Protein AF-A0A2A5C1S9-F1 (afdb_monomer_lite)

Foldseek 3Di:
DDPWDFDWDFDFPPPVPPPPPPPVPQQFDWFWDKFKKFKQDPPLGTFIKIKIKIWGHGQEDEPPDWADKIKIKIKIWGDPSRLVVCVVVQFFKKWWKKKWWKWKAAAPGDIDIDIWMWTFDIDTRDPDDDPTDITITMTIDHTDDDDALRRAFKMWIFIDQKMKIWMATDHDPVVPDRDDPPVPDPPPDDDDGRIDMMMIGTDDPGRTRHMHGYFFDKDKTWMWTWIAPDPVRFTKIKTWMKMWGFGPPQQKIKIWTDIDWIWTWDDDPPPDIDIDIDDDDTPDIDIDGDDPPD

Radius of gyration: 31.62 Å; chains: 1; bounding box: 71×36×105 Å

Structure (mmCIF, N/CA/C/O backbone):
data_AF-A0A2A5C1S9-F1
#
_entry.id   AF-A0A2A5C1S9-F1
#
loop_
_atom_site.group_PDB
_atom_site.id
_atom_site.type_symbol
_atom_site.label_atom_id
_atom_site.label_alt_id
_atom_site.label_comp_id
_atom_site.label_asym_id
_atom_site.label_entity_id
_atom_site.label_seq_id
_atom_site.pdbx_PDB_ins_code
_atom_site.Cartn_x
_atom_site.Cartn_y
_atom_site.Cartn_z
_atom_site.occupancy
_atom_site.B_iso_or_equiv
_atom_site.auth_seq_id
_atom_site.auth_comp_id
_atom_site.auth_asym_id
_atom_site.auth_atom_id
_atom_site.pdbx_PDB_model_num
ATOM 1 N N . MET A 1 1 ? -41.289 -6.704 45.472 1.00 28.94 1 MET A N 1
ATOM 2 C CA . MET A 1 1 ? -40.316 -5.911 44.693 1.00 28.94 1 MET A CA 1
ATOM 3 C C . MET A 1 1 ? -39.928 -4.698 45.519 1.00 28.94 1 MET A C 1
ATOM 5 O O . MET A 1 1 ? -40.758 -3.822 45.716 1.00 28.94 1 MET A O 1
ATOM 9 N N . ILE A 1 2 ? -38.732 -4.702 46.107 1.00 28.31 2 ILE A N 1
ATOM 10 C CA . ILE A 1 2 ? -38.212 -3.555 46.862 1.00 28.31 2 ILE A CA 1
ATOM 11 C C . ILE A 1 2 ? -37.518 -2.655 45.842 1.00 28.31 2 ILE A C 1
ATOM 13 O O . ILE A 1 2 ? -36.571 -3.085 45.191 1.00 28.31 2 ILE A O 1
ATOM 17 N N . ALA A 1 3 ? -38.022 -1.435 45.669 1.00 27.95 3 ALA A N 1
ATOM 18 C CA . ALA A 1 3 ? -37.377 -0.426 44.842 1.00 27.95 3 ALA A CA 1
ATOM 19 C C . ALA A 1 3 ? -36.099 0.051 45.552 1.00 27.95 3 ALA A C 1
ATOM 21 O O . ALA A 1 3 ? -36.160 0.871 46.470 1.00 27.95 3 ALA A O 1
ATOM 22 N N . ASN A 1 4 ? -34.945 -0.491 45.160 1.00 40.38 4 ASN A N 1
ATOM 23 C CA . ASN A 1 4 ? -33.655 0.042 45.584 1.00 40.38 4 ASN A CA 1
ATOM 24 C C . ASN A 1 4 ? -33.422 1.377 44.869 1.00 40.38 4 ASN A C 1
ATOM 26 O O . ASN A 1 4 ? -33.428 1.454 43.643 1.00 40.38 4 ASN A O 1
ATOM 30 N N . LYS A 1 5 ? -33.239 2.445 45.649 1.00 38.16 5 LYS A N 1
ATOM 31 C CA . LYS A 1 5 ? -32.891 3.771 45.133 1.00 38.16 5 LYS A CA 1
ATOM 32 C C . LYS A 1 5 ? -31.380 3.816 44.900 1.00 38.16 5 LYS A C 1
ATOM 34 O O . LYS A 1 5 ? -30.620 3.892 45.864 1.00 38.16 5 LYS A O 1
ATOM 39 N N . PHE A 1 6 ? -30.963 3.765 43.640 1.00 45.34 6 PHE A N 1
ATOM 40 C CA . PHE A 1 6 ? -29.581 4.009 43.238 1.00 45.34 6 PHE A CA 1
ATOM 41 C C . PHE A 1 6 ? -29.329 5.519 43.179 1.00 45.34 6 PHE A C 1
ATOM 43 O O . PHE A 1 6 ? -30.073 6.244 42.523 1.00 45.34 6 PHE A O 1
ATOM 50 N N . ASN A 1 7 ? -28.293 5.998 43.869 1.00 45.19 7 ASN A N 1
ATOM 51 C CA . ASN A 1 7 ? -27.775 7.356 43.701 1.00 45.19 7 ASN A CA 1
ATOM 52 C C . ASN A 1 7 ? -26.419 7.242 42.999 1.00 45.19 7 ASN A C 1
ATOM 54 O O . ASN A 1 7 ? -25.373 7.209 43.647 1.00 45.19 7 ASN A O 1
ATOM 58 N N . ILE A 1 8 ? -26.458 7.131 41.673 1.00 46.44 8 ILE A N 1
ATOM 59 C CA . ILE A 1 8 ? -25.264 7.121 40.826 1.00 46.44 8 ILE A CA 1
ATOM 60 C C . ILE A 1 8 ? -24.930 8.574 40.499 1.00 46.44 8 ILE A C 1
ATOM 62 O O . ILE A 1 8 ? -25.802 9.332 40.070 1.00 46.44 8 ILE A O 1
ATOM 66 N N . LYS A 1 9 ? -23.682 8.984 40.734 1.00 47.59 9 LYS A N 1
ATOM 67 C CA . LYS A 1 9 ? -23.186 10.286 40.294 1.00 47.59 9 LYS A CA 1
ATOM 68 C C . LYS A 1 9 ? -22.152 10.042 39.209 1.00 47.59 9 LYS A C 1
ATOM 70 O O . LYS A 1 9 ? -21.051 9.599 39.500 1.00 47.59 9 LYS A O 1
ATOM 75 N N . PHE A 1 10 ? -22.492 10.391 37.975 1.00 38.75 10 PHE A N 1
ATOM 76 C CA . PHE A 1 10 ? -21.483 10.545 36.937 1.00 38.75 10 PHE A CA 1
ATOM 77 C C . PHE A 1 10 ? -20.634 11.754 37.308 1.00 38.75 10 PHE A C 1
ATOM 79 O O . PHE A 1 10 ? -21.096 12.896 37.283 1.00 38.75 10 PHE A O 1
ATOM 86 N N . ARG A 1 11 ? -19.411 11.497 37.754 1.00 39.66 11 ARG A N 1
ATOM 87 C CA . ARG A 1 11 ? -18.390 12.529 37.833 1.00 39.66 11 ARG A CA 1
ATOM 88 C C . ARG A 1 11 ? -17.597 12.404 36.549 1.00 39.66 11 ARG A C 1
ATOM 90 O O . ARG A 1 11 ? -17.142 11.315 36.225 1.00 39.66 11 ARG A O 1
ATOM 97 N N . SER A 1 12 ? -17.429 13.511 35.829 1.00 35.28 12 SER A N 1
ATOM 98 C CA . SER A 1 12 ? -16.335 13.577 34.868 1.00 35.28 12 SER A CA 1
ATOM 99 C C . SER A 1 12 ? -15.069 13.336 35.678 1.00 35.28 12 SER A C 1
ATOM 101 O O . SER A 1 12 ? -14.681 14.173 36.500 1.00 35.28 12 SER A O 1
ATOM 103 N N . ILE A 1 13 ? -14.496 12.143 35.547 1.00 38.72 13 ILE A N 1
ATOM 104 C CA . ILE A 1 13 ? -13.178 11.876 36.089 1.00 38.72 13 ILE A CA 1
ATOM 105 C C . ILE A 1 13 ? -12.227 12.495 35.083 1.00 38.72 13 ILE A C 1
ATOM 107 O O . ILE A 1 13 ? -11.593 11.823 34.281 1.00 38.72 13 ILE A O 1
ATOM 111 N N . ILE A 1 14 ? -12.101 13.817 35.188 1.00 37.81 14 ILE A N 1
ATOM 112 C CA . ILE A 1 14 ? -10.807 14.440 34.991 1.00 37.81 14 ILE A CA 1
ATOM 113 C C . ILE A 1 14 ? -9.970 13.934 36.174 1.00 37.81 14 ILE A C 1
ATOM 115 O O . ILE A 1 14 ? -9.713 14.635 37.151 1.00 37.81 14 ILE A O 1
ATOM 119 N N . ALA A 1 15 ? -9.531 12.672 36.095 1.00 32.25 15 ALA A N 1
ATOM 120 C CA . ALA A 1 15 ? -8.165 12.402 36.485 1.00 32.25 15 ALA A CA 1
ATOM 121 C C . ALA A 1 15 ? -7.356 13.473 35.759 1.00 32.25 15 ALA A C 1
ATOM 123 O O . ALA A 1 15 ? -7.720 13.858 34.649 1.00 32.25 15 ALA A O 1
ATOM 124 N N . ALA A 1 16 ? -6.275 13.970 36.331 1.00 30.16 16 ALA A N 1
ATOM 125 C CA . ALA A 1 16 ? -5.329 14.756 35.555 1.00 30.16 16 ALA A CA 1
ATOM 126 C C . ALA A 1 16 ? -4.667 13.899 34.441 1.00 30.16 16 ALA A C 1
ATOM 128 O O . ALA A 1 16 ? -3.460 13.928 34.276 1.00 30.16 16 ALA A O 1
ATOM 129 N N . ALA A 1 17 ? -5.422 13.111 33.673 1.00 34.00 17 ALA A N 1
ATOM 130 C CA . ALA A 1 17 ? -5.342 13.198 32.239 1.00 34.00 17 ALA A CA 1
ATOM 131 C C . ALA A 1 17 ? -5.551 14.678 31.912 1.00 34.00 17 ALA A C 1
ATOM 133 O O . ALA A 1 17 ? -6.628 15.249 32.088 1.00 34.00 17 ALA A O 1
ATOM 134 N N . SER A 1 18 ? -4.453 15.331 31.553 1.00 29.30 18 SER A N 1
ATOM 135 C CA . SER A 1 18 ? -4.451 16.421 30.591 1.00 29.30 18 SER A CA 1
ATOM 136 C C . SER A 1 18 ? -5.745 16.440 29.770 1.00 29.30 18 SER A C 1
ATOM 138 O O . SER A 1 18 ? -6.215 15.390 29.331 1.00 29.30 18 SER A O 1
ATOM 140 N N . LEU A 1 19 ? -6.274 17.632 29.480 1.00 34.41 19 LEU A N 1
ATOM 141 C CA . LEU A 1 19 ? -6.930 17.839 28.192 1.00 34.41 19 LEU A CA 1
ATOM 142 C C . LEU A 1 19 ? -5.899 17.463 27.117 1.00 34.41 19 LEU A C 1
ATOM 144 O O . LEU A 1 19 ? -5.240 18.318 26.538 1.00 34.41 19 LEU A O 1
ATOM 148 N N . MET A 1 20 ? -5.680 16.169 26.911 1.00 41.44 20 MET A N 1
ATOM 149 C CA . MET A 1 20 ? -5.305 15.672 25.624 1.00 41.44 20 MET A CA 1
ATOM 150 C C . MET A 1 20 ? -6.573 15.971 24.852 1.00 41.44 20 MET A C 1
ATOM 152 O O . MET A 1 20 ? -7.612 15.348 25.066 1.00 41.44 20 MET A O 1
ATOM 156 N N . ALA A 1 21 ? -6.514 17.010 24.022 1.00 37.56 21 ALA A N 1
ATOM 157 C CA . ALA A 1 21 ? -7.171 16.883 22.744 1.00 37.56 21 ALA A CA 1
ATOM 158 C C . ALA A 1 21 ? -6.861 15.452 22.304 1.00 37.56 21 ALA A C 1
ATOM 160 O O . ALA A 1 21 ? -5.697 15.106 22.105 1.00 37.56 21 ALA A O 1
ATOM 161 N N . MET A 1 22 ? -7.868 14.586 22.329 1.00 41.00 22 MET A N 1
ATOM 162 C CA . MET A 1 22 ? -7.762 13.247 21.786 1.00 41.00 22 MET A CA 1
ATOM 163 C C . MET A 1 22 ? -7.785 13.426 20.264 1.00 41.00 22 MET A C 1
ATOM 165 O O . MET A 1 22 ? -8.656 12.920 19.584 1.00 41.00 22 MET A O 1
ATOM 169 N N . SER A 1 23 ? -6.853 14.221 19.729 1.00 41.44 23 SER A N 1
ATOM 170 C CA . SER A 1 23 ? -6.226 13.892 18.469 1.00 41.44 23 SER A CA 1
ATOM 171 C C . SER A 1 23 ? -5.457 12.625 18.805 1.00 41.44 23 SER A C 1
ATOM 173 O O . SER A 1 23 ? -4.324 12.684 19.294 1.00 41.44 23 SER A O 1
ATOM 175 N N . GLY A 1 24 ? -6.140 11.484 18.714 1.00 45.34 24 GLY A N 1
ATOM 176 C CA . GLY A 1 24 ? -5.443 10.224 18.604 1.00 45.34 24 GLY A CA 1
ATOM 177 C C . GLY A 1 24 ? -4.600 10.383 17.357 1.00 45.34 24 GLY A C 1
ATOM 178 O O . GLY A 1 24 ? -5.113 10.258 16.256 1.00 45.34 24 GLY A O 1
ATOM 179 N N . ALA A 1 25 ? -3.332 10.759 17.522 1.00 45.50 25 ALA A N 1
ATOM 180 C CA . ALA A 1 25 ? -2.352 10.452 16.508 1.00 45.50 25 ALA A CA 1
ATOM 181 C C . ALA A 1 25 ? -2.442 8.936 16.411 1.00 45.50 25 ALA A C 1
ATOM 183 O O . ALA A 1 25 ? -2.017 8.236 17.335 1.00 45.50 25 ALA A O 1
ATOM 184 N N . ALA A 1 26 ? -3.157 8.454 15.398 1.00 54.34 26 ALA A N 1
ATOM 185 C CA . ALA A 1 26 ? -3.181 7.051 15.076 1.00 54.34 26 ALA A CA 1
ATOM 186 C C . ALA A 1 26 ? -1.713 6.628 15.048 1.00 54.34 26 ALA A C 1
ATOM 188 O O . ALA A 1 26 ? -0.903 7.273 14.377 1.00 54.34 26 ALA A O 1
ATOM 189 N N . SER A 1 27 ? -1.327 5.691 15.914 1.00 60.53 27 SER A N 1
ATOM 190 C CA . SER A 1 27 ? 0.072 5.301 16.010 1.00 60.53 27 SER A CA 1
ATOM 191 C C . SER A 1 27 ? 0.427 4.647 14.689 1.00 60.53 27 SER A C 1
ATOM 193 O O . SER A 1 27 ? 0.036 3.509 14.452 1.00 60.53 27 SER A O 1
ATOM 195 N N . ALA A 1 28 ? 1.092 5.392 13.810 1.00 68.25 28 ALA A N 1
ATOM 196 C CA . ALA A 1 28 ? 1.530 4.863 12.538 1.00 68.25 28 ALA A CA 1
ATOM 197 C C . ALA A 1 28 ? 2.495 3.706 12.826 1.00 68.25 28 ALA A C 1
ATOM 199 O O . ALA A 1 28 ? 3.444 3.835 13.605 1.00 68.25 28 ALA A O 1
ATOM 200 N N . VAL A 1 29 ? 2.175 2.538 12.282 1.00 80.50 29 VAL A N 1
ATOM 201 C CA . VAL A 1 29 ? 2.957 1.316 12.406 1.00 80.50 29 VAL A CA 1
ATOM 202 C C . VAL A 1 29 ? 3.775 1.173 11.129 1.00 80.50 29 VAL A C 1
ATOM 204 O O . VAL A 1 29 ? 3.253 1.360 10.031 1.00 80.50 29 VAL A O 1
ATOM 207 N N . SER A 1 30 ? 5.058 0.832 11.273 1.00 86.69 30 SER A N 1
ATOM 208 C CA . SER A 1 30 ? 5.922 0.522 10.128 1.00 86.69 30 SER A CA 1
ATOM 209 C C . SER A 1 30 ? 5.369 -0.682 9.373 1.00 86.69 30 SER A C 1
ATOM 211 O O . SER A 1 30 ? 5.176 -1.756 9.953 1.00 86.69 30 SER A O 1
ATOM 213 N N . VAL A 1 31 ? 5.121 -0.492 8.085 1.00 90.06 31 VAL A N 1
ATOM 214 C CA . VAL A 1 31 ? 4.715 -1.518 7.134 1.00 90.06 31 VAL A CA 1
ATOM 215 C C . VAL A 1 31 ? 5.869 -1.738 6.172 1.00 90.06 31 VAL A C 1
ATOM 217 O O . VAL A 1 31 ? 6.242 -0.843 5.420 1.00 90.06 31 VAL A O 1
ATOM 220 N N . ASP A 1 32 ? 6.394 -2.959 6.191 1.00 93.38 32 ASP A N 1
ATOM 221 C CA . ASP A 1 32 ? 7.514 -3.408 5.373 1.00 93.38 32 ASP A CA 1
ATOM 222 C C . ASP A 1 32 ? 7.080 -4.650 4.595 1.00 93.38 32 ASP A C 1
ATOM 224 O O . ASP A 1 32 ? 6.888 -5.731 5.168 1.00 93.38 32 ASP A O 1
ATOM 228 N N . LYS A 1 33 ? 6.868 -4.497 3.286 1.00 94.50 33 LYS A N 1
ATOM 229 C CA . LYS A 1 33 ? 6.354 -5.568 2.425 1.00 94.50 33 LYS A CA 1
ATOM 230 C C . LYS A 1 33 ? 7.123 -5.654 1.117 1.00 94.50 33 LYS A C 1
ATOM 232 O O . LYS A 1 33 ? 7.488 -4.641 0.534 1.00 94.50 33 LYS A O 1
ATOM 237 N N . SER A 1 34 ? 7.307 -6.881 0.640 1.00 95.62 34 SER A N 1
ATOM 238 C CA . SER A 1 34 ? 7.962 -7.178 -0.633 1.00 95.62 34 SER A CA 1
ATOM 239 C C . SER A 1 34 ? 6.980 -7.860 -1.572 1.00 95.62 34 SER A C 1
ATOM 241 O O . SER A 1 34 ? 6.314 -8.820 -1.179 1.00 95.62 34 SER A O 1
ATOM 243 N N . PHE A 1 35 ? 6.932 -7.399 -2.817 1.00 95.75 35 PHE A N 1
ATOM 244 C CA . PHE A 1 35 ? 6.088 -7.966 -3.862 1.00 95.75 35 PHE A CA 1
ATOM 245 C C . PHE A 1 35 ? 6.922 -8.296 -5.096 1.00 95.75 35 PHE A C 1
ATOM 247 O O . PHE A 1 35 ? 7.878 -7.596 -5.430 1.00 95.75 35 PHE A O 1
ATOM 254 N N . GLU A 1 36 ? 6.550 -9.367 -5.787 1.00 96.00 36 GLU A N 1
ATOM 255 C CA . GLU A 1 36 ? 7.223 -9.794 -7.010 1.00 96.00 36 GLU A CA 1
ATOM 256 C C . GLU A 1 36 ? 6.352 -9.454 -8.215 1.00 96.00 36 GLU A C 1
ATOM 258 O O . GLU A 1 36 ? 5.168 -9.795 -8.252 1.00 96.00 36 GLU A O 1
ATOM 263 N N . TYR A 1 37 ? 6.954 -8.816 -9.215 1.00 95.94 37 TYR A N 1
ATOM 264 C CA . TYR A 1 37 ? 6.321 -8.471 -10.482 1.00 95.94 37 TYR A CA 1
ATOM 265 C C . TYR A 1 37 ? 7.064 -9.107 -11.657 1.00 95.94 37 TYR A C 1
ATOM 267 O O . TYR A 1 37 ? 8.290 -9.226 -11.661 1.00 95.94 37 TYR A O 1
ATOM 275 N N . SER A 1 38 ? 6.323 -9.469 -12.702 1.00 95.50 38 SER A N 1
ATOM 276 C CA . SER A 1 38 ? 6.864 -9.797 -14.018 1.00 95.50 38 SER A CA 1
ATOM 277 C C . SER A 1 38 ? 6.686 -8.603 -14.947 1.00 95.50 38 SER A C 1
ATOM 279 O O . SER A 1 38 ? 5.567 -8.271 -15.328 1.00 95.50 38 SER A O 1
ATOM 281 N N . CYS A 1 39 ? 7.789 -7.962 -15.320 1.00 93.81 39 CYS A N 1
ATOM 282 C CA . CYS A 1 39 ? 7.794 -6.759 -16.140 1.00 93.81 39 CYS A CA 1
ATOM 283 C C . CYS A 1 39 ? 8.130 -7.077 -17.598 1.00 93.81 39 CYS A C 1
ATOM 285 O O . CYS A 1 39 ? 9.163 -7.677 -17.887 1.00 93.81 39 CYS A O 1
ATOM 287 N N . LEU A 1 40 ? 7.276 -6.655 -18.526 1.00 91.81 40 LEU A N 1
ATOM 288 C CA . LEU A 1 40 ? 7.471 -6.775 -19.962 1.00 91.81 40 LEU A CA 1
ATOM 289 C C . LEU A 1 40 ? 8.238 -5.562 -20.494 1.00 91.81 40 LEU A C 1
ATOM 291 O O . LEU A 1 40 ? 7.694 -4.472 -20.676 1.00 91.81 40 LEU A O 1
ATOM 295 N N . TYR A 1 41 ? 9.512 -5.777 -20.796 1.00 86.94 41 TYR A N 1
ATOM 296 C CA . TYR A 1 41 ? 10.359 -4.798 -21.459 1.00 86.94 41 TYR A CA 1
ATOM 297 C C . TYR A 1 41 ? 10.229 -4.945 -22.981 1.00 86.94 41 TYR A C 1
ATOM 299 O O . TYR A 1 41 ? 10.391 -6.060 -23.489 1.00 86.94 41 TYR A O 1
ATOM 307 N N . PRO A 1 42 ? 10.049 -3.850 -23.744 1.00 77.88 42 PRO A N 1
ATOM 308 C CA . PRO A 1 42 ? 9.801 -3.921 -25.188 1.00 77.88 42 PRO A CA 1
ATOM 309 C C . PRO A 1 42 ? 10.828 -4.735 -25.993 1.00 77.88 42 PRO A C 1
ATOM 311 O O . PRO A 1 42 ? 10.465 -5.420 -26.945 1.00 77.88 42 PRO A O 1
ATOM 314 N N . VAL A 1 43 ? 12.110 -4.678 -25.611 1.00 74.06 43 VAL A N 1
ATOM 315 C CA . VAL A 1 43 ? 13.202 -5.398 -26.299 1.00 74.06 43 VAL A CA 1
ATOM 316 C C . VAL A 1 43 ? 13.619 -6.669 -25.555 1.00 74.06 43 VAL A C 1
ATOM 318 O O . VAL A 1 43 ? 14.092 -7.620 -26.172 1.00 74.06 43 VAL A O 1
ATOM 321 N N . LEU A 1 44 ? 13.465 -6.687 -24.232 1.00 77.88 44 LEU A N 1
ATOM 322 C CA . LEU A 1 44 ? 14.075 -7.701 -23.365 1.00 77.88 44 LEU A CA 1
ATOM 323 C C . LEU A 1 44 ? 13.091 -8.815 -22.993 1.00 77.88 44 LEU A C 1
ATOM 325 O O . LEU A 1 44 ? 13.506 -9.868 -22.518 1.00 77.88 44 LEU A O 1
ATOM 329 N N . GLY A 1 45 ? 11.799 -8.605 -23.253 1.00 85.69 45 GLY A N 1
ATOM 330 C CA . GLY A 1 45 ? 10.744 -9.516 -22.842 1.00 85.69 45 GLY A CA 1
ATOM 331 C C . GLY A 1 45 ? 10.477 -9.425 -21.342 1.00 85.69 45 GLY A C 1
ATOM 332 O O . GLY A 1 45 ? 10.698 -8.386 -20.722 1.00 85.69 45 GLY A O 1
ATOM 333 N N . HIS A 1 46 ? 9.965 -10.512 -20.769 1.00 91.19 46 HIS A N 1
ATOM 334 C CA . HIS A 1 46 ? 9.653 -10.572 -19.346 1.00 91.19 46 HIS A CA 1
ATOM 335 C C . HIS A 1 46 ? 10.926 -10.660 -18.504 1.00 91.19 46 HIS A C 1
ATOM 337 O O . HIS A 1 46 ? 11.724 -11.582 -18.683 1.00 91.19 46 HIS A O 1
ATOM 343 N N . ALA A 1 47 ? 11.064 -9.755 -17.543 1.00 90.81 47 ALA A N 1
ATOM 344 C CA . ALA A 1 47 ? 12.066 -9.836 -16.495 1.00 90.81 47 ALA A CA 1
ATOM 345 C C . ALA A 1 47 ? 11.421 -9.598 -15.119 1.00 90.81 47 ALA A C 1
ATOM 347 O O . ALA A 1 47 ? 10.507 -8.777 -15.000 1.00 90.81 47 ALA A O 1
ATOM 348 N N . PRO A 1 48 ? 11.849 -10.342 -14.089 1.00 92.62 48 PRO A N 1
ATOM 349 C CA . PRO A 1 48 ? 11.304 -10.196 -12.750 1.00 92.62 48 PRO A CA 1
ATOM 350 C C . PRO A 1 48 ? 11.860 -8.946 -12.052 1.00 92.62 48 PRO A C 1
ATOM 352 O O . PRO A 1 48 ? 13.036 -8.607 -12.201 1.00 92.62 48 PRO A O 1
ATOM 355 N N . VAL A 1 49 ? 11.004 -8.283 -11.278 1.00 93.25 49 VAL A N 1
ATOM 356 C CA . VAL A 1 49 ? 11.330 -7.118 -10.446 1.00 93.25 49 VAL A CA 1
ATOM 357 C C . VAL A 1 49 ? 10.749 -7.346 -9.057 1.00 93.25 49 VAL A C 1
ATOM 359 O O . VAL A 1 49 ? 9.599 -7.768 -8.933 1.00 93.25 49 VAL A O 1
ATOM 362 N N . ILE A 1 50 ? 11.538 -7.069 -8.021 1.00 94.62 50 ILE A N 1
ATOM 363 C CA . ILE A 1 50 ? 11.066 -7.086 -6.633 1.00 94.62 50 ILE A CA 1
ATOM 364 C C . ILE A 1 50 ? 10.835 -5.642 -6.211 1.00 94.62 50 ILE A C 1
ATOM 366 O O . ILE A 1 50 ? 11.726 -4.813 -6.361 1.00 94.62 50 ILE A O 1
ATOM 370 N N . ILE A 1 51 ? 9.653 -5.340 -5.689 1.00 94.44 51 ILE A N 1
ATOM 371 C CA . ILE A 1 51 ? 9.332 -4.036 -5.114 1.00 94.44 51 ILE A CA 1
ATOM 372 C C . ILE A 1 51 ? 9.217 -4.185 -3.600 1.00 94.44 51 ILE A C 1
ATOM 374 O O . ILE A 1 51 ? 8.390 -4.951 -3.107 1.00 94.44 51 ILE A O 1
ATOM 378 N N . ASN A 1 52 ? 10.056 -3.459 -2.871 1.00 94.56 52 ASN A N 1
ATOM 379 C CA . ASN A 1 52 ? 9.940 -3.292 -1.432 1.00 94.56 52 ASN A CA 1
ATOM 380 C C . ASN A 1 52 ? 9.204 -1.985 -1.161 1.00 94.56 52 ASN A C 1
ATOM 382 O O . ASN A 1 52 ? 9.557 -0.939 -1.703 1.00 94.56 52 ASN A O 1
ATOM 386 N N . VAL A 1 53 ? 8.164 -2.066 -0.345 1.00 93.81 53 VAL A N 1
ATOM 387 C CA . VAL A 1 53 ? 7.345 -0.936 0.074 1.00 93.81 53 VAL A CA 1
ATOM 388 C C . VAL A 1 53 ? 7.561 -0.740 1.564 1.00 93.81 53 VAL A C 1
ATOM 390 O O . VAL A 1 53 ? 7.305 -1.657 2.350 1.00 93.81 53 VAL A O 1
ATOM 393 N N . HIS A 1 54 ? 8.019 0.454 1.923 1.00 93.75 54 HIS A N 1
ATOM 394 C CA . HIS A 1 54 ? 8.172 0.912 3.294 1.00 93.75 54 HIS A CA 1
ATOM 395 C C . HIS A 1 54 ? 7.272 2.128 3.519 1.00 93.75 54 HIS A C 1
ATOM 397 O O . HIS A 1 54 ? 7.332 3.114 2.783 1.00 93.75 54 HIS A O 1
ATOM 403 N N . THR A 1 55 ? 6.383 2.055 4.503 1.00 91.00 55 THR A N 1
ATOM 404 C CA . THR A 1 55 ? 5.472 3.158 4.830 1.00 91.00 55 THR A CA 1
ATOM 405 C C . THR A 1 55 ? 5.006 3.066 6.276 1.00 91.00 55 THR A C 1
ATOM 407 O O . THR A 1 55 ? 4.946 1.982 6.850 1.00 91.00 55 THR A O 1
ATOM 410 N N . GLU A 1 56 ? 4.661 4.200 6.876 1.00 89.06 56 GLU A N 1
ATOM 411 C CA . GLU A 1 56 ? 4.077 4.252 8.212 1.00 89.06 56 GLU A CA 1
ATOM 412 C C . GLU A 1 56 ? 2.566 4.463 8.086 1.00 89.06 56 GLU A C 1
ATOM 414 O O . GLU A 1 56 ? 2.099 5.577 7.855 1.00 89.06 56 GLU A O 1
ATOM 419 N N . LEU A 1 57 ? 1.795 3.384 8.234 1.00 84.75 57 LEU A N 1
ATOM 420 C CA . LEU A 1 57 ? 0.334 3.419 8.154 1.00 84.75 57 LEU A CA 1
ATOM 421 C C . LEU A 1 57 ? -0.279 3.172 9.534 1.00 84.75 57 LEU A C 1
ATOM 423 O O . LEU A 1 57 ? 0.219 2.332 10.286 1.00 84.75 57 LEU A O 1
ATOM 427 N N . PRO A 1 58 ? -1.365 3.866 9.902 1.00 81.00 58 PRO A N 1
ATOM 428 C CA . PRO A 1 58 ? -2.057 3.583 11.147 1.00 81.00 58 PRO A CA 1
ATOM 429 C C . PRO A 1 58 ? -2.709 2.202 11.114 1.00 81.00 58 PRO A C 1
ATOM 431 O O . PRO A 1 58 ? -3.231 1.755 10.094 1.00 81.00 58 PRO A O 1
ATOM 434 N N . ASP A 1 59 ? -2.735 1.552 12.270 1.00 83.19 59 ASP A N 1
ATOM 435 C CA . ASP A 1 59 ? -3.493 0.324 12.497 1.00 83.19 59 ASP A CA 1
ATOM 436 C C . ASP A 1 59 ? -4.986 0.598 12.736 1.00 83.19 59 ASP A C 1
ATOM 438 O O . ASP A 1 59 ? -5.833 -0.256 12.459 1.00 83.19 59 ASP A O 1
ATOM 442 N N . LEU A 1 60 ? -5.319 1.795 13.227 1.00 80.25 60 LEU A N 1
ATOM 443 C CA . LEU A 1 60 ? -6.675 2.214 13.571 1.00 80.25 60 LEU A CA 1
ATOM 444 C C . LEU A 1 60 ? -6.950 3.660 13.141 1.00 80.25 60 LEU A C 1
ATOM 446 O O . LEU A 1 60 ? -6.137 4.547 13.384 1.00 80.25 60 LEU A O 1
ATOM 450 N N . ILE A 1 61 ? -8.136 3.914 12.587 1.00 80.44 61 ILE A N 1
ATOM 451 C CA . ILE A 1 61 ? -8.667 5.259 12.313 1.00 80.44 61 ILE A CA 1
ATOM 452 C C . ILE A 1 61 ? -10.053 5.378 12.950 1.00 80.44 61 ILE A C 1
ATOM 454 O O . ILE A 1 61 ? -10.851 4.435 12.893 1.00 80.44 61 ILE A O 1
ATOM 458 N N . THR A 1 62 ? -10.350 6.522 13.575 1.00 77.06 62 THR A N 1
ATOM 459 C CA . THR A 1 62 ? -11.695 6.783 14.103 1.00 77.06 62 THR A CA 1
ATOM 460 C C . THR A 1 62 ? -12.592 7.429 13.045 1.00 77.06 62 THR A C 1
ATOM 462 O O . THR A 1 62 ? -12.106 8.104 12.137 1.00 77.06 62 THR A O 1
ATOM 465 N N . LEU A 1 63 ? -13.910 7.209 13.120 1.00 73.81 63 LEU A N 1
ATOM 466 C CA . LEU A 1 63 ? -14.846 7.953 12.267 1.00 73.81 63 LEU A CA 1
ATOM 467 C C . LEU A 1 63 ? -14.654 9.462 12.491 1.00 73.81 63 LEU A C 1
ATOM 469 O O . LEU A 1 63 ? -14.495 9.899 13.627 1.00 73.81 63 LEU A O 1
ATOM 473 N N . ASP A 1 64 ? -14.696 10.226 11.400 1.00 65.25 64 ASP A N 1
ATOM 474 C CA . ASP A 1 64 ? -14.427 11.671 11.327 1.00 65.25 64 ASP A CA 1
ATOM 475 C C . ASP A 1 64 ? -12.951 12.107 11.460 1.00 65.25 64 ASP A C 1
ATOM 477 O O . ASP A 1 64 ? -12.660 13.292 11.261 1.00 65.25 64 ASP A O 1
ATOM 481 N N . ASP A 1 65 ? -12.004 11.189 11.692 1.00 66.81 65 ASP A N 1
ATOM 482 C CA . ASP A 1 65 ? -10.583 11.511 11.537 1.00 66.81 65 ASP A CA 1
ATOM 483 C C . ASP A 1 65 ? -10.217 11.619 10.052 1.00 66.81 65 ASP A C 1
ATOM 485 O O . ASP A 1 65 ? -10.609 10.808 9.210 1.00 66.81 65 ASP A O 1
ATOM 489 N N . THR A 1 66 ? -9.424 12.636 9.722 1.00 63.91 66 THR A N 1
ATOM 490 C CA . THR A 1 66 ? -8.731 12.696 8.433 1.00 63.91 66 THR A CA 1
ATOM 491 C C . THR A 1 66 ? -7.357 12.082 8.630 1.00 63.91 66 THR A C 1
ATOM 493 O O . THR A 1 66 ? -6.543 12.636 9.368 1.00 63.91 66 THR A O 1
ATOM 496 N N . ALA A 1 67 ? -7.105 10.947 7.980 1.00 67.12 67 ALA A N 1
ATOM 497 C CA . ALA A 1 67 ? -5.760 10.409 7.853 1.00 67.12 67 ALA A CA 1
ATOM 498 C C . ALA A 1 67 ? -4.838 11.467 7.230 1.00 67.12 67 ALA A C 1
ATOM 500 O O . ALA A 1 67 ? -5.169 12.038 6.191 1.00 67.12 67 ALA A O 1
ATOM 501 N N . GLU A 1 68 ? -3.702 11.759 7.860 1.00 68.56 68 GLU A N 1
ATOM 502 C CA . GLU A 1 68 ? -2.683 12.603 7.231 1.00 68.56 68 GLU A CA 1
ATOM 503 C C . GLU A 1 68 ? -2.133 11.908 5.971 1.00 68.56 68 GLU A C 1
ATOM 505 O O . GLU A 1 68 ? -2.208 10.681 5.879 1.00 68.56 68 GLU A O 1
ATOM 510 N N . PRO A 1 69 ? -1.602 12.654 4.984 1.00 77.69 69 PRO A N 1
ATOM 511 C CA . PRO A 1 69 ? -0.897 12.037 3.869 1.00 77.69 69 PRO A CA 1
ATOM 512 C C . PRO A 1 69 ? 0.247 11.163 4.392 1.00 77.69 69 PRO A C 1
ATOM 514 O O . PRO A 1 69 ? 1.003 11.591 5.267 1.00 77.69 69 PRO A O 1
ATOM 517 N N . TYR A 1 70 ? 0.385 9.956 3.849 1.00 82.69 70 TYR A N 1
ATOM 518 C CA . TYR A 1 70 ? 1.426 9.018 4.268 1.00 82.69 70 TYR A CA 1
ATOM 519 C C . TYR A 1 70 ? 2.532 8.960 3.230 1.00 82.69 70 TYR A C 1
ATOM 521 O O . TYR A 1 70 ? 2.269 8.746 2.046 1.00 82.69 70 TYR A O 1
ATOM 529 N N . THR A 1 71 ? 3.777 9.097 3.671 1.00 88.38 71 THR A N 1
ATOM 530 C CA . THR A 1 71 ? 4.928 8.868 2.801 1.00 88.38 71 THR A CA 1
ATOM 531 C C . THR A 1 71 ? 5.080 7.375 2.534 1.00 88.38 71 THR A C 1
ATOM 533 O O . THR A 1 71 ? 5.020 6.547 3.447 1.00 88.38 71 THR A O 1
ATOM 536 N N . VAL A 1 72 ? 5.307 7.035 1.271 1.00 89.88 72 VAL A N 1
ATOM 537 C CA . VAL A 1 72 ? 5.632 5.687 0.818 1.00 89.88 72 VAL A CA 1
ATOM 538 C C . VAL A 1 72 ? 6.994 5.720 0.155 1.00 89.88 72 VAL A C 1
ATOM 540 O O . VAL A 1 72 ? 7.208 6.413 -0.844 1.00 89.88 72 VAL A O 1
ATOM 543 N N . GLU A 1 73 ? 7.907 4.942 0.710 1.00 92.81 73 GLU A N 1
ATOM 544 C CA . GLU A 1 73 ? 9.198 4.645 0.120 1.00 92.81 73 GLU A CA 1
ATOM 545 C C . GLU A 1 73 ? 9.091 3.340 -0.664 1.00 92.81 73 GLU A C 1
ATOM 547 O O . GLU A 1 73 ? 8.565 2.331 -0.189 1.00 92.81 73 GLU A O 1
ATOM 552 N N . ILE A 1 74 ? 9.559 3.385 -1.904 1.00 91.81 74 ILE A N 1
ATOM 553 C CA . ILE A 1 74 ? 9.502 2.281 -2.845 1.00 91.81 74 ILE A CA 1
ATOM 554 C C . ILE A 1 74 ? 10.925 1.992 -3.315 1.00 91.81 74 ILE A C 1
ATOM 556 O O . ILE A 1 74 ? 11.577 2.855 -3.907 1.00 91.81 74 ILE A O 1
ATOM 560 N N . GLU A 1 75 ? 11.387 0.763 -3.103 1.00 93.81 75 GLU A N 1
ATOM 561 C CA . GLU A 1 75 ? 12.654 0.267 -3.638 1.00 93.81 75 GLU A CA 1
ATOM 562 C C . GLU A 1 75 ? 12.381 -0.821 -4.676 1.00 93.81 75 GLU A C 1
ATOM 564 O O . GLU A 1 75 ? 11.833 -1.878 -4.363 1.00 93.81 75 GLU A O 1
ATOM 569 N N . LEU A 1 76 ? 12.738 -0.566 -5.934 1.00 92.62 76 LEU A N 1
ATOM 570 C CA . LEU A 1 76 ? 12.581 -1.524 -7.023 1.00 92.62 76 LEU A CA 1
ATOM 571 C C . LEU A 1 76 ? 13.919 -2.184 -7.309 1.00 92.62 76 LEU A C 1
ATOM 573 O O . LEU A 1 76 ? 14.797 -1.572 -7.913 1.00 92.62 76 LEU A O 1
ATOM 577 N N . HIS A 1 77 ? 14.048 -3.447 -6.937 1.00 93.31 77 HIS A N 1
ATOM 578 C CA . HIS A 1 77 ? 15.209 -4.271 -7.225 1.00 93.31 77 HIS A CA 1
ATOM 579 C C . HIS A 1 77 ? 15.047 -4.917 -8.600 1.00 93.31 77 H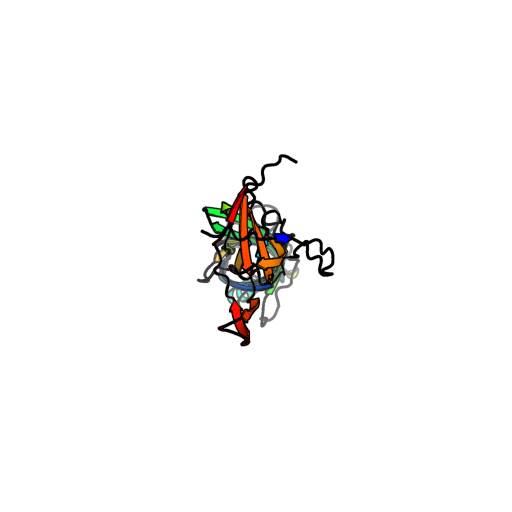IS A C 1
ATOM 581 O O . HIS A 1 77 ? 14.206 -5.797 -8.826 1.00 93.31 77 HIS A O 1
ATOM 587 N N . LEU A 1 78 ? 15.865 -4.455 -9.539 1.00 89.44 78 LEU A N 1
ATOM 588 C CA . LEU A 1 78 ? 15.953 -4.989 -10.886 1.00 89.44 78 LEU A CA 1
ATOM 589 C C . LEU A 1 78 ? 16.892 -6.199 -10.874 1.00 89.44 78 LEU A C 1
ATOM 591 O O . LEU A 1 78 ? 18.095 -6.053 -10.671 1.00 89.44 78 LEU A O 1
ATOM 595 N N . LEU A 1 79 ? 16.349 -7.392 -11.114 1.00 86.94 79 LEU A N 1
ATOM 596 C CA . LEU A 1 79 ? 17.133 -8.629 -11.083 1.00 86.94 79 LEU A CA 1
ATOM 597 C C . LEU A 1 79 ? 18.057 -8.770 -12.306 1.00 86.94 79 LEU A C 1
ATOM 599 O O . LEU A 1 79 ? 17.873 -8.096 -13.327 1.00 86.94 79 LEU A O 1
ATOM 603 N N . ASP A 1 80 ? 19.021 -9.694 -12.223 1.00 84.25 80 ASP A N 1
ATOM 604 C CA . ASP A 1 80 ? 20.106 -9.902 -13.198 1.00 84.25 80 ASP A CA 1
ATOM 605 C C . ASP A 1 80 ? 19.676 -9.838 -14.674 1.00 84.25 80 ASP A C 1
ATOM 607 O O . ASP A 1 80 ? 20.362 -9.170 -15.457 1.00 84.25 80 ASP A O 1
ATOM 611 N N . PRO A 1 81 ? 18.545 -10.451 -15.106 1.00 82.62 81 PRO A N 1
ATOM 612 C CA . PRO A 1 81 ? 18.130 -10.397 -16.507 1.00 82.62 81 PRO A CA 1
ATOM 613 C C . PRO A 1 81 ? 17.973 -8.966 -17.032 1.00 82.62 81 PRO A C 1
ATOM 615 O O . PRO A 1 81 ? 18.323 -8.695 -18.181 1.00 82.62 81 PRO A O 1
ATOM 618 N N . THR A 1 82 ? 17.504 -8.044 -16.189 1.00 84.12 82 THR A N 1
ATOM 619 C CA . THR A 1 82 ? 17.301 -6.635 -16.536 1.00 84.12 82 THR A CA 1
ATOM 620 C C . THR A 1 82 ? 18.631 -5.893 -16.646 1.00 84.12 82 THR A C 1
ATOM 622 O O . THR A 1 82 ? 18.863 -5.190 -17.634 1.00 84.12 82 THR A O 1
ATOM 625 N N . TRP A 1 83 ? 19.541 -6.077 -15.681 1.00 86.00 83 TRP A N 1
ATOM 626 C CA . TRP A 1 83 ? 20.865 -5.445 -15.724 1.00 86.00 83 TRP A CA 1
ATOM 627 C C . TRP A 1 83 ? 21.685 -5.933 -16.929 1.00 86.00 83 TRP A C 1
ATOM 629 O O . TRP A 1 83 ? 22.195 -5.115 -17.704 1.00 86.00 83 TRP A O 1
ATOM 639 N N . ILE A 1 84 ? 21.752 -7.255 -17.145 1.00 83.06 84 ILE A N 1
ATOM 640 C CA . ILE A 1 84 ? 22.457 -7.872 -18.283 1.00 83.06 84 ILE A CA 1
ATOM 641 C C . ILE A 1 84 ? 21.950 -7.274 -19.590 1.00 83.06 84 ILE A C 1
ATOM 643 O O . ILE A 1 84 ? 22.727 -6.878 -20.463 1.00 83.06 84 ILE A O 1
ATOM 647 N N . ALA A 1 85 ? 20.635 -7.191 -19.717 1.00 80.12 85 ALA A N 1
ATOM 648 C CA . ALA A 1 85 ? 19.993 -6.673 -20.895 1.00 80.12 85 ALA A CA 1
ATOM 649 C C . ALA A 1 85 ? 20.321 -5.195 -21.152 1.00 80.12 85 ALA A C 1
ATOM 651 O O . ALA A 1 85 ? 20.757 -4.862 -22.255 1.00 80.12 85 ALA A O 1
ATOM 652 N N . PHE A 1 86 ? 20.206 -4.317 -20.148 1.00 84.25 86 PHE A N 1
ATOM 653 C CA . PHE A 1 86 ? 20.581 -2.902 -20.277 1.00 84.25 86 PHE A CA 1
ATOM 654 C C . PHE A 1 86 ? 22.038 -2.719 -20.715 1.00 84.25 86 PHE A C 1
ATOM 656 O O . PHE A 1 86 ? 22.339 -1.846 -21.535 1.00 84.25 86 PHE A O 1
ATOM 663 N N . ARG A 1 87 ? 22.943 -3.583 -20.243 1.00 82.69 87 ARG A N 1
ATOM 664 C CA . ARG A 1 87 ? 24.348 -3.595 -20.672 1.00 82.69 87 ARG A CA 1
ATOM 665 C C . ARG A 1 87 ? 24.527 -4.061 -22.115 1.00 82.69 87 ARG A C 1
ATOM 667 O O . ARG A 1 87 ? 25.332 -3.468 -22.832 1.00 82.69 87 ARG A O 1
ATOM 674 N N . GLN A 1 88 ? 23.779 -5.069 -22.564 1.00 79.25 88 GLN A N 1
ATOM 675 C CA . GLN A 1 88 ? 23.821 -5.547 -23.953 1.00 79.25 88 GLN A CA 1
ATOM 676 C C . GLN A 1 88 ? 23.386 -4.470 -24.952 1.00 79.25 88 GLN A C 1
ATOM 678 O O . GLN A 1 88 ? 23.981 -4.358 -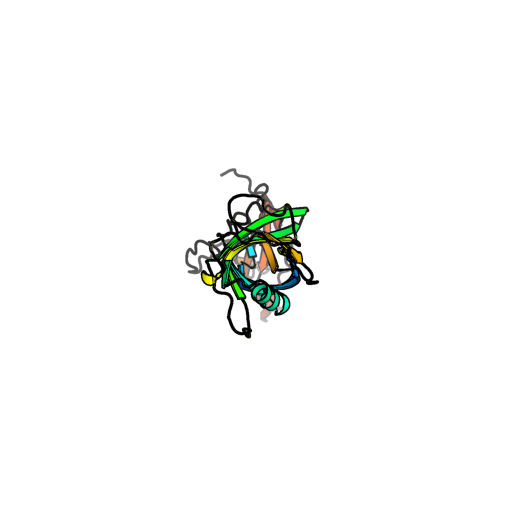26.023 1.00 79.25 88 GLN A O 1
ATOM 683 N N . ILE A 1 89 ? 22.403 -3.646 -24.581 1.00 76.38 89 ILE A N 1
ATOM 684 C CA . ILE A 1 89 ? 21.948 -2.506 -25.393 1.00 76.38 89 ILE A CA 1
ATOM 685 C C . ILE A 1 89 ? 22.682 -1.192 -25.070 1.00 76.38 89 ILE A C 1
ATOM 687 O O . ILE A 1 89 ? 22.323 -0.139 -25.586 1.00 76.38 89 ILE A O 1
ATOM 691 N N . VAL A 1 90 ? 23.768 -1.259 -24.288 1.00 80.69 90 VAL A N 1
ATOM 692 C CA . VAL A 1 90 ? 24.722 -0.161 -24.044 1.00 80.69 90 VAL A CA 1
ATOM 693 C C . VAL A 1 90 ? 24.083 1.081 -23.400 1.00 80.69 90 VAL A C 1
ATOM 695 O O . VAL A 1 90 ? 24.515 2.211 -23.645 1.00 80.69 90 VAL A O 1
ATOM 698 N N . ILE A 1 91 ? 23.079 0.890 -22.541 1.00 81.75 91 ILE A N 1
ATOM 699 C CA . ILE A 1 91 ? 22.530 1.980 -21.724 1.00 81.75 91 ILE A CA 1
ATOM 700 C C . ILE A 1 91 ? 23.579 2.388 -20.681 1.00 81.75 91 ILE A C 1
ATOM 702 O O . ILE A 1 91 ? 24.144 1.546 -19.981 1.00 81.75 91 ILE A O 1
ATOM 706 N N . ALA A 1 92 ? 23.858 3.689 -20.598 1.00 84.44 92 ALA A N 1
ATOM 707 C CA . ALA A 1 92 ? 24.782 4.269 -19.625 1.00 84.44 92 ALA A CA 1
ATOM 708 C C . ALA A 1 92 ? 24.066 4.766 -18.366 1.00 84.44 92 ALA A C 1
ATOM 710 O O . ALA A 1 92 ? 24.600 4.631 -17.268 1.00 84.44 92 ALA A O 1
ATOM 711 N N . SER A 1 93 ? 22.873 5.337 -18.514 1.00 87.56 93 SER A N 1
ATOM 712 C CA . SER A 1 93 ? 22.060 5.815 -17.395 1.00 87.56 93 SER A CA 1
ATOM 713 C C . SER A 1 93 ? 20.577 5.791 -17.744 1.00 87.56 93 SER A C 1
ATOM 715 O O . SER A 1 93 ? 20.208 5.770 -18.920 1.00 87.56 93 SER A O 1
ATOM 717 N N . LEU A 1 94 ? 19.739 5.799 -16.715 1.00 88.75 94 LEU A N 1
ATOM 718 C CA . LEU A 1 94 ? 18.288 5.740 -16.810 1.00 88.75 94 LEU A CA 1
ATOM 719 C C . LEU A 1 94 ? 17.680 6.828 -15.921 1.00 88.75 94 LEU A C 1
ATOM 721 O O . LEU A 1 94 ? 18.184 7.066 -14.832 1.00 88.75 94 LEU A O 1
ATOM 725 N N . GLU A 1 95 ? 16.611 7.470 -16.363 1.00 89.88 95 GLU A N 1
ATOM 726 C CA . GLU A 1 95 ? 15.710 8.257 -15.508 1.00 89.88 95 GLU A CA 1
ATOM 727 C C . GLU A 1 95 ? 14.276 7.833 -15.818 1.00 89.88 95 GLU A C 1
ATOM 729 O O . GLU A 1 95 ? 14.031 7.202 -16.854 1.00 89.88 95 GLU A O 1
ATOM 734 N N . GLY A 1 96 ? 13.319 8.162 -14.960 1.00 91.06 96 GLY A N 1
ATOM 735 C CA . GLY A 1 96 ? 11.947 7.794 -15.257 1.00 91.06 96 GLY A CA 1
ATOM 736 C C . GLY A 1 96 ? 10.959 8.039 -14.141 1.00 91.06 96 GLY A C 1
ATOM 737 O O . GLY A 1 96 ? 11.242 8.689 -13.139 1.00 91.06 96 GLY A O 1
ATOM 738 N N . GLU A 1 97 ? 9.779 7.483 -14.359 1.00 93.06 97 GLU A N 1
ATOM 739 C CA . GLU A 1 97 ? 8.650 7.526 -13.445 1.00 93.06 97 GLU A CA 1
ATOM 740 C C . GLU A 1 97 ? 8.104 6.114 -13.264 1.00 93.06 97 GLU A C 1
ATOM 742 O O . GLU A 1 97 ? 8.063 5.321 -14.209 1.00 93.06 97 GLU A O 1
ATOM 747 N N . ILE A 1 98 ? 7.684 5.803 -12.046 1.00 93.56 98 ILE A N 1
ATOM 748 C CA . ILE A 1 98 ? 6.991 4.571 -11.693 1.00 93.56 98 ILE A CA 1
ATOM 749 C C . ILE A 1 98 ? 5.587 4.958 -11.258 1.00 93.56 98 ILE A C 1
ATOM 751 O O . ILE A 1 98 ? 5.415 5.849 -10.427 1.00 93.56 98 ILE A O 1
ATOM 755 N N . THR A 1 99 ? 4.598 4.268 -11.809 1.00 94.19 99 THR A N 1
ATOM 756 C CA . THR A 1 99 ? 3.193 4.392 -11.443 1.00 94.19 99 THR A CA 1
ATOM 757 C C . THR A 1 99 ? 2.682 3.024 -11.021 1.00 94.19 99 THR A C 1
ATOM 759 O O . THR A 1 99 ? 2.651 2.085 -11.814 1.00 94.19 99 THR A O 1
ATOM 762 N N . THR A 1 100 ? 2.268 2.916 -9.769 1.00 93.06 100 THR A N 1
ATOM 763 C CA . THR A 1 100 ? 1.556 1.763 -9.216 1.00 93.06 100 THR A CA 1
ATOM 764 C C . THR A 1 100 ? 0.295 2.264 -8.518 1.00 93.06 100 THR A C 1
ATOM 766 O O . THR A 1 100 ? -0.038 3.446 -8.609 1.00 93.06 100 THR A O 1
ATOM 769 N N . GLY A 1 101 ? -0.425 1.400 -7.824 1.00 91.44 101 GLY A N 1
ATOM 770 C CA . GLY A 1 101 ? -1.544 1.824 -7.008 1.00 91.44 101 GLY A CA 1
ATOM 771 C C . GLY A 1 101 ? -1.815 0.877 -5.861 1.00 91.44 101 GLY A C 1
ATOM 772 O O . GLY A 1 101 ? -1.299 -0.242 -5.806 1.00 91.44 101 GLY A O 1
ATOM 773 N N . ILE A 1 102 ? -2.655 1.352 -4.954 1.00 92.94 102 ILE A N 1
ATOM 774 C CA . ILE A 1 102 ? -3.218 0.552 -3.877 1.00 92.94 102 ILE A CA 1
ATOM 775 C C . ILE A 1 102 ? -4.736 0.594 -3.959 1.00 92.94 102 ILE A C 1
ATOM 777 O O . ILE A 1 102 ? -5.333 1.605 -4.340 1.00 92.94 102 ILE A O 1
ATOM 781 N N . THR A 1 103 ? -5.346 -0.519 -3.588 1.00 93.38 103 THR A N 1
ATOM 782 C CA . THR A 1 103 ? -6.791 -0.669 -3.492 1.00 93.38 103 THR A CA 1
ATOM 783 C C . THR A 1 103 ? -7.143 -0.925 -2.037 1.00 93.38 103 THR A C 1
ATOM 785 O O . THR A 1 103 ? -6.571 -1.802 -1.392 1.00 93.38 103 THR A O 1
ATOM 788 N N . ILE A 1 104 ? -8.091 -0.157 -1.514 1.00 90.62 104 ILE A N 1
ATOM 789 C CA . ILE A 1 104 ? -8.629 -0.323 -0.169 1.00 90.62 104 ILE A CA 1
ATOM 790 C C . ILE A 1 104 ? -10.013 -0.934 -0.297 1.00 90.62 104 ILE A C 1
ATOM 792 O O . ILE A 1 104 ? -10.905 -0.350 -0.917 1.00 90.62 104 ILE A O 1
ATOM 796 N N . THR A 1 105 ? -10.197 -2.102 0.306 1.00 90.81 105 THR A N 1
ATOM 797 C CA . THR A 1 105 ? -11.484 -2.796 0.340 1.00 90.81 105 THR A CA 1
ATOM 798 C C . THR A 1 105 ? -11.969 -2.965 1.766 1.00 90.81 105 THR A C 1
ATOM 800 O O . THR A 1 105 ? -11.179 -3.050 2.705 1.00 90.81 105 THR A O 1
ATOM 803 N N . GLY A 1 106 ? -13.284 -2.987 1.945 1.00 85.62 106 GLY A N 1
ATOM 804 C CA . GLY A 1 106 ? -13.862 -3.034 3.276 1.00 85.62 106 GLY A CA 1
ATOM 805 C C . GLY A 1 106 ? -15.286 -3.539 3.337 1.00 85.62 106 GLY A C 1
ATOM 806 O O . GLY A 1 106 ? -15.889 -3.968 2.348 1.00 85.62 106 GLY A O 1
ATOM 807 N N . ASN A 1 107 ? -15.844 -3.432 4.538 1.00 84.25 107 ASN A N 1
ATOM 808 C CA . ASN A 1 107 ? -17.240 -3.745 4.791 1.00 84.25 107 ASN A CA 1
ATOM 809 C C . ASN A 1 107 ? -18.181 -2.924 3.899 1.00 84.25 107 ASN A C 1
ATOM 811 O O . ASN A 1 107 ? -17.862 -1.828 3.435 1.00 84.25 107 ASN A O 1
ATOM 815 N N . SER A 1 108 ? -19.366 -3.486 3.657 1.00 81.62 108 SER A N 1
ATOM 816 C CA . SER A 1 108 ? -20.418 -2.861 2.842 1.00 81.62 108 SER A CA 1
ATOM 817 C C . SER A 1 108 ? -19.995 -2.537 1.400 1.00 81.62 108 SER A C 1
ATOM 819 O O . SER A 1 108 ? -20.560 -1.640 0.780 1.00 81.62 108 SER A O 1
ATOM 821 N N . ASN A 1 109 ? -19.048 -3.306 0.845 1.00 81.00 109 ASN A N 1
ATOM 822 C CA . ASN A 1 109 ? -18.445 -3.093 -0.477 1.00 81.00 109 ASN A CA 1
ATOM 823 C C . ASN A 1 109 ? -17.724 -1.742 -0.606 1.00 81.00 109 ASN A C 1
ATOM 825 O O . ASN A 1 109 ? -17.705 -1.164 -1.694 1.00 81.00 109 ASN A O 1
ATOM 829 N N . TYR A 1 110 ? -17.154 -1.230 0.491 1.00 85.19 110 TYR A N 1
ATOM 830 C CA . TYR A 1 110 ? -16.243 -0.094 0.405 1.00 85.19 110 TYR A CA 1
ATOM 831 C C . TYR A 1 110 ? -15.094 -0.435 -0.539 1.00 85.19 110 TYR A C 1
ATOM 833 O O . TYR A 1 110 ? -14.516 -1.523 -0.457 1.00 85.19 110 TYR A O 1
ATOM 841 N N . TYR A 1 111 ? -14.802 0.496 -1.436 1.00 88.38 111 TYR A N 1
ATOM 842 C CA . TYR A 1 111 ? -13.797 0.342 -2.467 1.00 88.38 111 TYR A CA 1
ATOM 843 C C . TYR A 1 111 ? -13.212 1.712 -2.792 1.00 88.38 111 TYR A C 1
ATOM 845 O O . TYR A 1 111 ? -13.944 2.622 -3.191 1.00 88.38 111 TYR A O 1
ATOM 853 N N . LEU A 1 112 ? -11.902 1.843 -2.631 1.00 89.00 112 LEU A N 1
ATOM 854 C CA . LEU A 1 112 ? -11.153 3.040 -2.980 1.00 89.00 112 LEU A CA 1
ATOM 855 C C . LEU A 1 112 ? -9.873 2.634 -3.707 1.00 89.00 112 LEU A C 1
ATOM 857 O O . LEU A 1 112 ? -9.077 1.870 -3.173 1.00 89.00 112 LEU A O 1
ATOM 861 N N . ASP A 1 113 ? -9.676 3.179 -4.903 1.00 91.00 113 ASP A N 1
ATOM 862 C CA . ASP A 1 113 ? -8.448 3.018 -5.679 1.00 91.00 113 ASP A CA 1
ATOM 863 C C . ASP A 1 113 ? -7.630 4.298 -5.636 1.00 91.00 113 ASP A C 1
ATOM 865 O O . ASP A 1 113 ? -8.154 5.389 -5.875 1.00 91.00 113 ASP A O 1
ATOM 869 N N . MET A 1 114 ? -6.333 4.152 -5.390 1.00 89.19 114 MET A N 1
ATOM 870 C CA . MET A 1 114 ? -5.389 5.261 -5.364 1.00 89.19 114 MET A CA 1
ATOM 871 C C . MET A 1 114 ? -4.189 4.942 -6.247 1.00 89.19 114 MET A C 1
ATOM 873 O O . MET A 1 114 ? -3.659 3.833 -6.222 1.00 89.19 114 MET A O 1
ATOM 877 N N . SER A 1 115 ? -3.766 5.932 -7.030 1.00 90.56 115 SER A N 1
ATOM 878 C CA . SER A 1 115 ? -2.584 5.842 -7.885 1.00 90.56 115 SER A CA 1
ATOM 879 C C . SER A 1 115 ? -1.398 6.471 -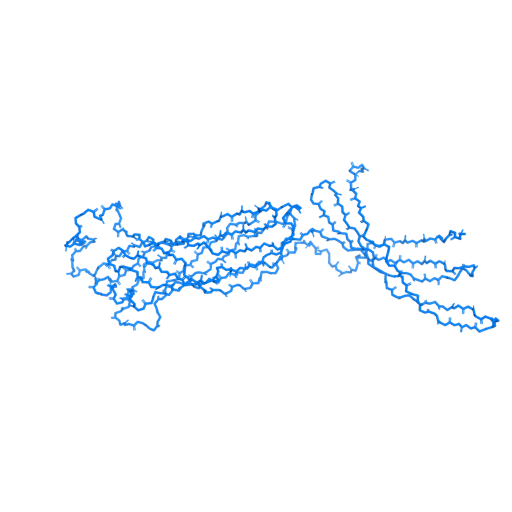7.169 1.00 90.56 115 SER A C 1
ATOM 881 O O . SER A 1 115 ? -1.477 7.606 -6.714 1.00 90.56 115 SER A O 1
ATOM 883 N N . LEU A 1 116 ? -0.285 5.753 -7.140 1.00 91.50 116 LEU A N 1
ATOM 884 C CA . LEU A 1 116 ? 0.983 6.170 -6.563 1.00 91.50 116 LEU A CA 1
ATOM 885 C C . LEU A 1 116 ? 1.980 6.377 -7.696 1.00 91.50 116 LEU A C 1
ATOM 887 O O . LEU A 1 116 ? 2.382 5.420 -8.358 1.00 91.50 116 LEU A O 1
ATOM 891 N N . THR A 1 117 ? 2.366 7.628 -7.931 1.00 93.31 117 THR A N 1
ATOM 892 C CA . THR A 1 117 ? 3.342 7.981 -8.967 1.00 93.31 117 THR A CA 1
ATOM 893 C C . THR A 1 117 ? 4.561 8.621 -8.326 1.00 93.31 117 THR A C 1
ATOM 895 O O . THR A 1 117 ? 4.438 9.525 -7.499 1.00 93.31 117 THR A O 1
ATOM 898 N N . SER A 1 118 ? 5.746 8.162 -8.717 1.00 92.50 118 SER A N 1
ATOM 899 C CA . SER A 1 118 ? 7.019 8.708 -8.255 1.00 92.50 118 SER A CA 1
ATOM 900 C C . SER A 1 118 ? 8.019 8.800 -9.397 1.00 92.50 118 SER A C 1
ATOM 902 O O . SER A 1 118 ? 8.201 7.844 -10.153 1.00 92.50 118 SER A O 1
ATOM 904 N N . ALA A 1 119 ? 8.683 9.946 -9.509 1.00 91.44 119 ALA A N 1
ATOM 905 C CA . ALA A 1 119 ? 9.806 10.130 -10.415 1.00 91.44 119 ALA A CA 1
ATOM 906 C C . ALA A 1 119 ? 11.113 9.776 -9.701 1.00 91.44 119 ALA A C 1
ATOM 908 O O . ALA A 1 119 ? 11.328 10.183 -8.559 1.00 91.44 119 ALA A O 1
ATOM 909 N N . PHE A 1 120 ? 12.014 9.088 -10.396 1.00 90.50 120 PHE A N 1
ATOM 910 C CA . PHE A 1 120 ? 13.369 8.844 -9.917 1.00 90.50 120 PHE A CA 1
ATOM 911 C C . PHE A 1 120 ? 14.384 9.584 -10.801 1.00 90.50 120 PHE A C 1
ATOM 913 O O . PHE A 1 120 ? 14.210 9.687 -12.023 1.00 90.50 120 PHE A O 1
ATOM 920 N N . PRO A 1 121 ? 15.447 10.144 -10.199 1.00 90.25 121 PRO A N 1
ATOM 921 C CA . PRO A 1 121 ? 16.414 10.949 -10.928 1.00 90.25 121 PRO A CA 1
ATOM 922 C C . PRO A 1 121 ? 17.292 10.092 -11.846 1.00 90.25 121 PRO A C 1
ATOM 924 O O . PRO A 1 121 ? 17.374 8.872 -11.711 1.00 90.25 121 PRO A O 1
ATOM 927 N N . LEU A 1 122 ? 18.018 10.762 -12.743 1.00 89.81 122 LEU A N 1
ATOM 928 C CA . LEU A 1 122 ? 19.022 10.128 -13.591 1.00 89.81 122 LEU A CA 1
ATOM 929 C C . LEU A 1 122 ? 20.038 9.334 -12.760 1.00 89.81 122 LEU A C 1
ATOM 931 O O . LEU A 1 122 ? 20.811 9.902 -11.987 1.00 89.81 122 LEU A O 1
ATOM 935 N N . MET A 1 123 ? 20.082 8.026 -12.991 1.00 89.88 123 MET A N 1
ATOM 936 C CA . MET A 1 123 ? 20.947 7.085 -12.292 1.00 89.88 123 MET A CA 1
ATOM 937 C C . MET A 1 123 ? 21.827 6.299 -13.274 1.00 89.88 123 MET A C 1
ATOM 939 O O . MET A 1 123 ? 21.351 5.861 -14.326 1.00 89.88 123 MET A O 1
ATOM 943 N N . PRO A 1 124 ? 23.130 6.132 -12.983 1.00 89.88 124 PRO A N 1
ATOM 944 C CA . PRO A 1 124 ? 24.032 5.375 -13.842 1.00 89.88 124 PRO A CA 1
ATOM 945 C C . PRO A 1 124 ? 23.731 3.874 -13.772 1.00 89.88 124 PRO A C 1
ATOM 947 O O . PRO A 1 124 ? 23.477 3.337 -12.697 1.00 89.88 124 PRO A O 1
ATOM 950 N N . ILE A 1 125 ? 23.833 3.181 -14.908 1.00 87.81 125 ILE A N 1
ATOM 951 C CA . ILE A 1 125 ? 23.840 1.715 -14.936 1.00 87.81 125 ILE A CA 1
ATOM 952 C C . ILE A 1 125 ? 25.246 1.239 -14.538 1.00 87.81 125 ILE A C 1
ATOM 954 O O . ILE A 1 125 ? 26.211 1.597 -15.229 1.00 87.81 125 ILE A O 1
ATOM 958 N N . PRO A 1 126 ? 25.400 0.430 -13.472 1.00 86.88 126 PRO A N 1
ATOM 959 C CA . PRO A 1 126 ? 26.704 -0.064 -13.037 1.00 86.88 126 PRO A CA 1
ATOM 960 C C . PRO A 1 126 ? 27.470 -0.775 -14.160 1.00 86.88 126 PRO A C 1
ATOM 962 O O . PRO A 1 126 ? 26.905 -1.563 -14.924 1.00 86.88 126 PRO A O 1
ATOM 965 N N . GLU A 1 127 ? 28.773 -0.493 -14.278 1.00 84.50 127 GLU A N 1
ATOM 966 C CA . GLU A 1 127 ? 29.609 -1.106 -15.320 1.00 84.50 127 GLU A CA 1
ATOM 967 C C . GLU A 1 127 ? 29.892 -2.589 -15.086 1.00 84.50 127 GLU A C 1
ATOM 969 O O . GLU A 1 127 ? 30.084 -3.348 -16.043 1.00 84.50 127 GLU A O 1
ATOM 974 N N . ILE A 1 128 ? 29.919 -2.959 -13.814 1.00 85.50 128 ILE A N 1
ATOM 975 C CA . ILE A 1 128 ? 30.101 -4.304 -13.291 1.00 85.50 128 ILE A CA 1
ATOM 976 C C . ILE A 1 128 ? 28.762 -4.709 -12.680 1.00 85.50 128 ILE A C 1
ATOM 978 O O . ILE A 1 128 ? 28.048 -3.844 -12.172 1.00 85.50 128 ILE A O 1
ATOM 982 N N . GLU A 1 129 ? 28.435 -5.994 -12.770 1.00 83.62 129 GLU A N 1
ATOM 983 C CA . GLU A 1 129 ? 27.237 -6.570 -12.160 1.00 83.62 129 GLU A CA 1
ATOM 984 C C . GLU A 1 129 ? 27.197 -6.199 -10.674 1.00 83.62 129 GLU A C 1
ATOM 986 O O . GLU A 1 129 ? 28.153 -6.514 -9.956 1.00 83.62 129 GLU A O 1
ATOM 991 N N . PRO A 1 130 ? 26.183 -5.439 -10.230 1.00 82.75 130 PRO A N 1
ATOM 992 C CA . PRO A 1 130 ? 26.054 -5.090 -8.828 1.00 82.75 130 PRO A CA 1
ATOM 993 C C . PRO A 1 130 ? 25.456 -6.270 -8.053 1.00 82.75 130 PRO A C 1
ATOM 995 O O . PRO A 1 130 ? 24.685 -7.045 -8.607 1.00 82.75 130 PRO A O 1
ATOM 998 N N . ASP A 1 131 ? 25.764 -6.363 -6.757 1.00 80.62 131 ASP A N 1
ATOM 999 C CA . ASP A 1 131 ? 25.084 -7.315 -5.865 1.00 80.62 131 ASP A CA 1
ATOM 1000 C C . ASP A 1 131 ? 23.585 -6.982 -5.723 1.00 80.62 131 ASP A C 1
ATOM 1002 O O . ASP A 1 131 ? 22.773 -7.865 -5.457 1.00 80.62 131 ASP A O 1
ATOM 1006 N N . ASP A 1 132 ? 23.233 -5.704 -5.902 1.00 83.00 132 ASP A N 1
ATOM 1007 C CA . ASP A 1 132 ? 21.865 -5.203 -5.914 1.00 83.00 132 ASP A CA 1
ATOM 1008 C C . ASP A 1 132 ? 21.731 -3.991 -6.851 1.00 83.00 132 ASP A C 1
ATOM 1010 O O . ASP A 1 132 ? 22.517 -3.038 -6.777 1.00 83.00 132 ASP A O 1
ATOM 1014 N N . PHE A 1 133 ? 20.742 -4.024 -7.745 1.00 87.44 133 PHE A N 1
ATOM 1015 C CA . PHE A 1 133 ? 20.419 -2.918 -8.642 1.00 87.44 133 PHE A CA 1
ATOM 1016 C C . PHE A 1 133 ? 19.039 -2.348 -8.310 1.00 87.44 133 PHE A C 1
ATOM 1018 O O . PHE A 1 133 ? 18.039 -2.690 -8.943 1.00 87.44 133 PHE A O 1
ATOM 1025 N N . ALA A 1 134 ? 19.007 -1.465 -7.312 1.00 90.12 134 ALA A N 1
ATOM 1026 C CA . ALA A 1 134 ? 17.785 -0.854 -6.809 1.00 90.12 134 ALA A CA 1
ATOM 1027 C C . ALA A 1 134 ? 17.526 0.548 -7.390 1.00 90.12 134 ALA A C 1
ATOM 1029 O O . ALA A 1 134 ? 18.440 1.364 -7.541 1.00 90.12 134 ALA A O 1
ATOM 1030 N N . ILE A 1 135 ? 16.257 0.838 -7.681 1.00 90.38 135 ILE A N 1
ATOM 1031 C CA . ILE A 1 135 ? 15.733 2.184 -7.925 1.00 90.38 135 ILE A CA 1
ATOM 1032 C C . ILE A 1 135 ? 14.966 2.611 -6.679 1.00 90.38 135 ILE A C 1
ATOM 1034 O O . ILE A 1 135 ? 14.024 1.931 -6.284 1.00 90.38 135 ILE A O 1
ATOM 1038 N N . HIS A 1 136 ? 15.335 3.750 -6.098 1.00 91.56 136 HIS A N 1
ATOM 1039 C CA . HIS A 1 136 ? 14.621 4.325 -4.959 1.00 91.56 136 HIS A CA 1
ATOM 1040 C C . HIS A 1 136 ? 13.683 5.432 -5.434 1.00 91.56 136 HIS A C 1
ATOM 1042 O O . HIS A 1 136 ? 14.081 6.323 -6.191 1.00 91.56 136 HIS A O 1
ATOM 1048 N N . ALA A 1 137 ? 12.444 5.370 -4.969 1.00 89.12 137 ALA A N 1
ATOM 1049 C CA . ALA A 1 137 ? 11.371 6.282 -5.305 1.00 89.12 137 ALA A CA 1
ATOM 1050 C C . ALA A 1 137 ? 10.566 6.610 -4.041 1.00 89.12 137 ALA A C 1
ATOM 1052 O O . ALA A 1 137 ? 10.360 5.756 -3.182 1.00 89.12 137 ALA A O 1
ATOM 1053 N N . THR A 1 138 ? 10.101 7.850 -3.924 1.00 90.62 138 THR A N 1
ATOM 1054 C CA . THR A 1 138 ? 9.275 8.299 -2.795 1.00 90.62 138 THR A CA 1
ATOM 1055 C C . THR A 1 138 ? 8.020 8.967 -3.331 1.00 90.62 138 THR A C 1
ATOM 1057 O O . THR A 1 138 ? 8.082 9.751 -4.282 1.00 90.62 138 THR A O 1
ATOM 1060 N N . THR A 1 139 ? 6.871 8.636 -2.757 1.00 90.75 139 THR A N 1
ATOM 1061 C CA . THR A 1 139 ? 5.569 9.206 -3.122 1.00 90.75 139 THR A CA 1
ATOM 1062 C C . THR A 1 139 ? 4.696 9.358 -1.882 1.00 90.75 139 THR A C 1
ATOM 1064 O O . THR A 1 139 ? 5.072 8.910 -0.801 1.00 90.75 139 THR A O 1
ATOM 1067 N N . GLU A 1 140 ? 3.555 10.018 -2.024 1.00 88.69 140 GLU A N 1
ATOM 1068 C CA . GLU A 1 140 ? 2.602 10.243 -0.940 1.00 88.69 140 GLU A CA 1
ATOM 1069 C C . GLU A 1 140 ? 1.281 9.548 -1.279 1.00 88.69 140 GLU A C 1
ATOM 1071 O O . GLU A 1 140 ? 0.812 9.595 -2.418 1.00 88.69 140 GLU A O 1
ATOM 1076 N N . ILE A 1 141 ? 0.687 8.888 -0.287 1.00 83.38 141 ILE A N 1
ATOM 1077 C CA . ILE A 1 141 ? -0.700 8.430 -0.339 1.00 83.38 141 ILE A CA 1
ATOM 1078 C C . ILE A 1 141 ? -1.580 9.600 0.096 1.00 83.38 141 ILE A C 1
ATOM 1080 O O . ILE A 1 141 ? -1.391 10.149 1.185 1.00 83.38 141 ILE A O 1
ATOM 1084 N N . ASP A 1 142 ? -2.554 9.954 -0.742 1.00 82.12 142 ASP A N 1
ATOM 1085 C CA . ASP A 1 142 ? -3.572 10.942 -0.394 1.00 82.12 142 ASP A CA 1
ATOM 1086 C C . ASP A 1 142 ? -4.346 10.524 0.874 1.00 82.12 142 ASP A C 1
ATOM 1088 O O . ASP A 1 142 ? -4.571 9.331 1.099 1.00 82.12 142 ASP A O 1
ATOM 1092 N N . PRO A 1 143 ? -4.820 11.484 1.689 1.00 77.94 143 PRO A N 1
ATOM 1093 C CA . PRO A 1 143 ? -5.662 11.216 2.849 1.00 77.94 143 PRO A CA 1
ATOM 1094 C C . PRO A 1 143 ? -6.795 10.228 2.562 1.00 77.94 143 PRO A C 1
ATOM 1096 O O . PRO A 1 143 ? -7.695 10.493 1.756 1.00 77.94 143 PRO A O 1
ATOM 1099 N N . ILE A 1 144 ? -6.797 9.108 3.285 1.00 77.06 144 ILE A N 1
ATOM 1100 C CA . ILE A 1 144 ? -7.889 8.141 3.217 1.00 77.06 144 ILE A CA 1
ATOM 1101 C C . ILE A 1 144 ? -9.078 8.736 3.976 1.00 77.06 144 ILE A C 1
ATOM 1103 O O . ILE A 1 144 ? -9.007 8.994 5.178 1.00 77.06 144 ILE A O 1
ATOM 1107 N N . THR A 1 145 ? -10.166 9.005 3.259 1.00 73.81 145 THR A N 1
ATOM 1108 C CA . THR A 1 145 ? -11.343 9.704 3.789 1.00 73.81 145 THR A CA 1
ATOM 1109 C C . THR A 1 145 ? -12.641 9.007 3.384 1.00 73.81 145 THR A C 1
ATOM 1111 O O . THR A 1 145 ? -12.655 8.065 2.589 1.00 73.81 145 THR A O 1
ATOM 1114 N N . GLY A 1 146 ? -13.758 9.490 3.935 1.00 71.94 146 GLY A N 1
ATOM 1115 C CA . GLY A 1 146 ? -15.094 9.046 3.537 1.00 71.94 146 GLY A CA 1
ATOM 1116 C C . GLY A 1 146 ? -15.575 7.781 4.241 1.00 71.94 146 GLY A C 1
ATOM 1117 O O . GLY A 1 146 ? -16.421 7.084 3.690 1.00 71.94 146 GLY A O 1
ATOM 1118 N N . PHE A 1 147 ? -15.050 7.488 5.432 1.00 77.31 147 PHE A N 1
ATOM 1119 C CA . PHE A 1 147 ? -15.577 6.421 6.273 1.00 77.31 147 PHE A CA 1
ATOM 1120 C C . PHE A 1 147 ? -16.896 6.829 6.925 1.00 77.31 147 PHE A C 1
ATOM 1122 O O . PHE A 1 147 ? -17.018 7.921 7.479 1.00 77.31 147 PHE A O 1
ATOM 1129 N N . ASP A 1 148 ? -17.864 5.922 6.890 1.00 75.62 148 ASP A N 1
ATOM 1130 C CA . ASP A 1 148 ? -19.124 6.020 7.613 1.00 75.62 148 ASP A CA 1
ATOM 1131 C C . ASP A 1 148 ? -19.354 4.789 8.511 1.00 75.62 148 ASP A C 1
ATOM 1133 O O . ASP A 1 148 ? -18.540 3.863 8.582 1.00 75.62 148 ASP A O 1
ATOM 1137 N N . ASP A 1 149 ? -20.492 4.766 9.210 1.00 76.25 149 ASP A N 1
ATOM 1138 C CA . ASP A 1 149 ? -20.866 3.661 10.101 1.00 76.25 149 ASP A CA 1
ATOM 1139 C C . ASP A 1 149 ? -20.912 2.293 9.397 1.00 76.25 149 ASP A C 1
ATOM 1141 O O . ASP A 1 149 ? -20.753 1.257 10.046 1.00 76.25 149 ASP A O 1
ATOM 1145 N N . ALA A 1 150 ? -21.138 2.258 8.080 1.00 79.19 150 ALA A N 1
ATOM 1146 C CA . ALA A 1 150 ? -21.187 1.025 7.303 1.00 79.19 150 ALA A CA 1
ATOM 1147 C C . ALA A 1 150 ? -19.787 0.469 6.995 1.00 79.19 150 ALA A C 1
ATOM 1149 O O . ALA A 1 150 ? -19.673 -0.693 6.583 1.00 79.19 150 ALA A O 1
ATOM 1150 N N . ASN A 1 151 ? -18.739 1.269 7.206 1.00 79.69 151 ASN A N 1
ATOM 1151 C CA . ASN A 1 151 ? -17.341 0.894 7.008 1.00 79.69 151 ASN A CA 1
ATOM 1152 C C . ASN A 1 151 ? -16.641 0.460 8.304 1.00 79.69 151 ASN A C 1
ATOM 1154 O O . ASN A 1 151 ? -15.483 0.057 8.243 1.00 79.69 151 ASN A O 1
ATOM 1158 N N . LEU A 1 152 ? -17.328 0.489 9.456 1.00 83.50 152 LEU A N 1
ATOM 1159 C CA . LEU A 1 152 ? -16.782 0.013 10.730 1.00 83.50 152 LEU A CA 1
ATOM 1160 C C . LEU A 1 152 ? -16.268 -1.427 10.620 1.00 83.50 152 LEU A C 1
ATOM 1162 O O . LEU A 1 152 ? -16.975 -2.317 10.139 1.00 83.50 152 LEU A O 1
ATOM 1166 N N . GLY A 1 153 ? -15.062 -1.665 11.130 1.00 83.12 153 GLY A N 1
ATOM 1167 C CA . GLY A 1 153 ? -14.377 -2.952 11.056 1.00 83.12 153 GLY A CA 1
ATOM 1168 C C . GLY A 1 153 ? -13.098 -2.908 10.213 1.00 83.12 153 GLY A C 1
ATOM 1169 O O . GLY A 1 153 ? -12.572 -1.830 9.942 1.00 83.12 153 GLY A O 1
ATOM 1170 N N . PRO A 1 154 ? -12.543 -4.080 9.862 1.00 87.62 154 PRO A N 1
ATOM 1171 C CA . PRO A 1 154 ? -11.280 -4.155 9.144 1.00 87.62 154 PRO A CA 1
ATOM 1172 C C . PRO A 1 154 ? -11.444 -3.749 7.675 1.00 87.62 154 PRO A C 1
ATOM 1174 O O . PRO A 1 154 ? -12.379 -4.179 6.996 1.00 87.62 154 PRO A O 1
ATOM 1177 N N . LEU A 1 155 ? -10.484 -2.970 7.198 1.00 88.75 155 LEU A N 1
ATOM 1178 C CA . LEU A 1 155 ? -10.224 -2.660 5.804 1.00 88.75 155 LEU A CA 1
ATOM 1179 C C . LEU A 1 155 ? -8.918 -3.326 5.396 1.00 88.75 155 LEU A C 1
ATOM 1181 O O . LEU A 1 155 ? -7.943 -3.316 6.149 1.00 88.75 155 LEU A O 1
ATOM 1185 N N . GLU A 1 156 ? -8.893 -3.877 4.194 1.00 92.19 156 GLU A N 1
ATOM 1186 C CA . GLU A 1 156 ? -7.693 -4.448 3.607 1.00 92.19 156 GLU A CA 1
ATOM 1187 C C . GLU A 1 156 ? -7.126 -3.487 2.569 1.00 92.19 156 GLU A C 1
ATOM 1189 O O . GLU A 1 156 ? -7.840 -3.049 1.664 1.00 92.19 156 GLU A O 1
ATOM 1194 N N . ILE A 1 157 ? -5.844 -3.163 2.713 1.00 91.88 157 ILE A N 1
ATOM 1195 C CA . ILE A 1 157 ? -5.079 -2.372 1.756 1.00 91.88 157 ILE A CA 1
ATOM 1196 C C . ILE A 1 157 ? -4.225 -3.353 0.964 1.00 91.88 157 ILE A C 1
ATOM 1198 O O . ILE A 1 157 ? -3.361 -4.021 1.536 1.00 91.88 157 ILE A O 1
ATOM 1202 N N . VAL A 1 158 ? -4.456 -3.435 -0.342 1.00 94.69 158 VAL A N 1
ATOM 1203 C CA . VAL A 1 158 ? -3.727 -4.330 -1.244 1.00 94.69 158 VAL A CA 1
ATOM 1204 C C . VAL A 1 158 ? -3.002 -3.547 -2.329 1.00 94.69 158 VAL A C 1
ATOM 1206 O O . VAL A 1 158 ? -3.456 -2.486 -2.755 1.00 94.69 158 VAL A O 1
ATOM 1209 N N . MET A 1 159 ? -1.879 -4.081 -2.797 1.00 95.06 159 MET A N 1
ATOM 1210 C CA . MET A 1 159 ? -1.215 -3.601 -4.005 1.00 95.06 159 MET A CA 1
ATOM 1211 C C . MET A 1 159 ? -2.050 -3.947 -5.238 1.00 95.06 159 MET A C 1
ATOM 1213 O O . MET A 1 159 ? -2.617 -5.038 -5.325 1.00 95.06 159 MET A O 1
ATOM 1217 N N . GLN A 1 160 ? -2.098 -3.034 -6.207 1.00 95.25 160 GLN A N 1
ATOM 1218 C CA . GLN A 1 160 ? -2.729 -3.300 -7.496 1.00 95.25 160 GLN A CA 1
ATOM 1219 C C . GLN A 1 160 ? -1.934 -4.318 -8.318 1.00 95.25 160 GLN A C 1
ATOM 1221 O O . GLN A 1 160 ? -0.710 -4.380 -8.257 1.00 95.25 160 GLN A O 1
ATOM 1226 N N . ASP A 1 161 ? -2.638 -5.070 -9.162 1.00 95.69 161 ASP A N 1
ATOM 1227 C CA . ASP A 1 161 ? -2.028 -6.108 -10.001 1.00 95.69 161 ASP A CA 1
ATOM 1228 C C . ASP A 1 161 ? -1.121 -5.541 -11.106 1.00 95.69 161 ASP A C 1
ATOM 1230 O O . ASP A 1 161 ? -0.315 -6.267 -11.689 1.00 95.69 161 ASP A O 1
ATOM 1234 N N . LYS A 1 162 ? -1.276 -4.252 -11.433 1.00 95.06 162 LYS A N 1
ATOM 1235 C CA . LYS A 1 162 ? -0.589 -3.580 -12.536 1.00 95.06 162 LYS A CA 1
ATOM 1236 C C . LYS A 1 162 ? 0.300 -2.457 -12.026 1.00 95.06 162 LYS A C 1
ATOM 1238 O O . LYS A 1 162 ? -0.148 -1.579 -11.297 1.00 95.06 162 LYS A O 1
ATOM 1243 N N . MET A 1 163 ? 1.532 -2.443 -12.518 1.00 95.00 163 MET A N 1
ATOM 1244 C CA . MET A 1 163 ? 2.479 -1.344 -12.351 1.00 95.00 163 MET A CA 1
ATOM 1245 C C . MET A 1 163 ? 3.038 -0.945 -13.719 1.00 95.00 163 MET A C 1
ATOM 1247 O O . MET A 1 163 ? 3.243 -1.789 -14.590 1.00 95.00 163 MET A O 1
ATOM 1251 N N . TYR A 1 164 ? 3.304 0.342 -13.906 1.00 93.62 164 TYR A N 1
ATOM 1252 C CA . TYR A 1 164 ? 3.880 0.901 -15.122 1.00 93.62 164 TYR A CA 1
ATOM 1253 C C . TYR A 1 164 ? 5.161 1.651 -14.786 1.00 93.62 164 TYR A C 1
ATOM 1255 O O . TYR A 1 164 ? 5.212 2.401 -13.815 1.00 93.62 164 TYR A O 1
ATOM 1263 N N . MET A 1 165 ? 6.190 1.494 -15.612 1.00 92.56 165 MET A N 1
ATOM 1264 C CA . MET A 1 165 ? 7.383 2.334 -15.547 1.00 92.56 165 MET A CA 1
ATOM 1265 C C . MET A 1 165 ? 7.565 3.054 -16.873 1.00 92.56 165 MET A C 1
ATOM 1267 O O . MET A 1 165 ? 7.635 2.423 -17.928 1.00 92.56 165 MET A O 1
ATOM 1271 N N . ARG A 1 166 ? 7.676 4.377 -16.823 1.00 91.19 166 ARG A N 1
ATOM 1272 C CA . ARG A 1 166 ? 8.065 5.205 -17.960 1.00 91.19 166 ARG A CA 1
ATOM 1273 C C . ARG A 1 166 ? 9.551 5.498 -17.838 1.00 91.19 166 ARG A C 1
ATOM 1275 O O . ARG A 1 166 ? 9.964 6.287 -16.997 1.00 91.19 166 ARG A O 1
ATOM 1282 N N . LEU A 1 167 ? 10.352 4.852 -18.674 1.00 87.94 167 LEU A N 1
ATOM 1283 C CA . LEU A 1 167 ? 11.804 4.844 -18.566 1.00 87.94 167 LEU A CA 1
ATOM 1284 C C . LEU A 1 167 ? 12.448 5.572 -19.736 1.00 87.94 167 LEU A C 1
ATOM 1286 O O . LEU A 1 167 ? 12.132 5.305 -20.891 1.00 87.94 167 LEU A O 1
ATOM 1290 N N . ARG A 1 168 ? 13.409 6.445 -19.457 1.00 86.50 168 ARG A N 1
ATOM 1291 C CA . ARG A 1 168 ? 14.219 7.116 -20.468 1.00 86.50 168 ARG A CA 1
ATOM 1292 C C . ARG A 1 168 ? 15.671 6.688 -20.330 1.00 86.50 168 ARG A C 1
ATOM 1294 O O . ARG A 1 168 ? 16.306 6.881 -19.295 1.00 86.50 168 ARG A O 1
ATOM 1301 N N . ALA A 1 169 ? 16.195 6.101 -21.400 1.00 84.31 169 ALA A N 1
ATOM 1302 C CA . ALA A 1 169 ? 17.562 5.608 -21.459 1.00 84.31 169 ALA A CA 1
ATOM 1303 C C . ALA A 1 169 ? 18.505 6.624 -22.108 1.00 84.31 169 ALA A C 1
ATOM 1305 O O . ALA A 1 169 ? 18.192 7.234 -23.132 1.00 84.31 169 ALA A O 1
ATOM 1306 N N . PHE A 1 170 ? 19.701 6.744 -21.543 1.00 81.25 170 PHE A N 1
ATOM 1307 C CA . PHE A 1 170 ? 20.779 7.574 -22.061 1.00 81.25 170 PHE A CA 1
ATOM 1308 C C . PHE A 1 170 ? 21.972 6.711 -22.442 1.00 81.25 170 PHE A C 1
ATOM 1310 O O . PHE A 1 170 ? 22.346 5.773 -21.736 1.00 81.25 170 PHE A O 1
ATOM 1317 N N . TYR A 1 171 ? 22.606 7.073 -23.552 1.00 79.06 171 TYR A N 1
ATOM 1318 C CA . TYR A 1 171 ? 23.694 6.313 -24.152 1.00 79.06 171 TYR A CA 1
ATOM 1319 C C . TYR A 1 171 ? 25.016 7.079 -24.061 1.00 79.06 171 TYR A C 1
ATOM 1321 O O . TYR A 1 171 ? 25.029 8.314 -24.061 1.00 79.06 171 TYR A O 1
ATOM 1329 N N . PRO A 1 172 ? 26.160 6.377 -23.997 1.00 71.38 172 PRO A N 1
ATOM 1330 C CA . PRO A 1 172 ? 27.446 7.040 -23.873 1.00 71.38 172 PRO A CA 1
ATOM 1331 C C . PRO A 1 172 ? 27.781 7.842 -25.139 1.00 71.38 172 PRO A C 1
ATOM 1333 O O . PRO A 1 172 ? 27.623 7.357 -26.259 1.00 71.38 172 PRO A O 1
ATOM 1336 N N . ALA A 1 173 ? 28.338 9.046 -24.958 1.00 64.25 173 ALA A N 1
ATOM 1337 C CA . ALA A 1 173 ? 28.595 10.041 -26.013 1.00 64.25 173 ALA A CA 1
ATOM 1338 C C . ALA A 1 173 ? 29.379 9.522 -27.238 1.00 64.25 173 ALA A C 1
ATOM 1340 O O . ALA A 1 173 ? 29.258 10.073 -28.332 1.00 64.25 173 ALA A O 1
ATOM 1341 N N . LYS A 1 174 ? 30.149 8.436 -27.078 1.00 62.03 174 LYS A N 1
ATOM 1342 C CA . LYS A 1 174 ? 30.895 7.757 -28.152 1.00 62.03 174 LYS A CA 1
ATOM 1343 C C . LYS A 1 174 ? 30.011 7.164 -29.264 1.00 62.03 174 LYS A C 1
ATOM 1345 O O . LYS A 1 174 ? 30.544 6.841 -30.320 1.00 62.03 174 LYS A O 1
ATOM 1350 N N . TRP A 1 175 ? 28.702 7.034 -29.036 1.00 54.78 175 TRP A N 1
ATOM 1351 C CA . TRP A 1 175 ? 27.725 6.526 -30.010 1.00 54.78 175 TRP A CA 1
ATOM 1352 C C . TRP A 1 175 ? 26.885 7.616 -30.695 1.00 54.78 175 TRP A C 1
ATOM 1354 O O . TRP A 1 175 ? 26.041 7.287 -31.517 1.00 54.78 175 TRP A O 1
ATOM 1364 N N . GLY A 1 176 ? 27.164 8.900 -30.434 1.00 50.28 176 GLY A N 1
ATOM 1365 C CA . GLY A 1 176 ? 26.578 10.017 -31.178 1.00 50.28 176 GLY A CA 1
ATOM 1366 C C . GLY A 1 176 ? 25.121 10.329 -30.825 1.00 50.28 176 GLY A C 1
ATOM 1367 O O . GLY A 1 176 ? 24.211 9.917 -31.529 1.00 50.28 176 GLY A O 1
ATOM 1368 N N . GLY A 1 177 ? 24.921 11.167 -29.803 1.00 51.34 177 GLY A N 1
ATOM 1369 C CA . GLY A 1 177 ? 23.654 11.869 -29.550 1.00 51.34 177 GLY A CA 1
ATOM 1370 C C . GLY A 1 177 ? 22.464 11.000 -29.100 1.00 51.34 177 GLY A C 1
ATOM 1371 O O . GLY A 1 177 ? 22.545 9.777 -29.089 1.00 51.34 177 GLY A O 1
ATOM 1372 N N . PRO A 1 178 ? 21.349 11.629 -28.681 1.00 49.72 178 PRO A N 1
ATOM 1373 C CA . PRO A 1 178 ? 20.250 10.968 -27.971 1.00 49.72 178 PRO A CA 1
ATOM 1374 C C . PRO A 1 178 ? 19.325 10.105 -28.855 1.00 49.72 178 PRO A C 1
ATOM 1376 O O . PRO A 1 178 ? 18.294 9.664 -28.369 1.00 49.72 178 PRO A O 1
ATOM 1379 N N . SER A 1 179 ? 19.647 9.841 -30.125 1.00 49.75 179 SER A N 1
ATOM 1380 C CA . SER A 1 179 ? 18.781 9.069 -31.030 1.00 49.75 179 SER A CA 1
ATOM 1381 C C . SER A 1 179 ? 19.526 7.878 -31.630 1.00 49.75 179 SER A C 1
ATOM 1383 O O . SER A 1 179 ? 20.144 7.998 -32.689 1.00 49.75 179 SER A O 1
ATOM 1385 N N . ILE A 1 180 ? 19.446 6.715 -30.984 1.00 50.81 180 ILE A N 1
ATOM 1386 C CA . ILE A 1 180 ? 19.680 5.457 -31.696 1.00 50.81 180 ILE A CA 1
ATOM 1387 C C . ILE A 1 180 ? 18.323 4.944 -32.158 1.00 50.81 180 ILE A C 1
ATOM 1389 O O . ILE A 1 180 ? 17.518 4.472 -31.360 1.00 50.81 180 ILE A O 1
ATOM 1393 N N . GLU A 1 181 ? 18.060 5.059 -33.459 1.00 46.47 181 GLU A N 1
ATOM 1394 C CA . GLU A 1 181 ? 17.058 4.213 -34.098 1.00 46.47 181 GLU A CA 1
ATOM 1395 C C . GLU A 1 181 ? 17.516 2.765 -33.899 1.00 46.47 181 GLU A C 1
ATOM 1397 O O . GLU A 1 181 ? 18.601 2.397 -34.351 1.00 46.47 181 GLU A O 1
ATOM 1402 N N . PHE A 1 182 ? 16.730 1.946 -33.196 1.00 46.41 182 PHE A N 1
ATOM 1403 C CA . PHE A 1 182 ? 16.998 0.512 -33.101 1.00 46.41 182 PHE A CA 1
ATOM 1404 C C . PHE A 1 182 ? 16.928 -0.083 -34.518 1.00 46.41 182 PHE A C 1
ATOM 1406 O O . PHE A 1 182 ? 15.838 -0.130 -35.103 1.00 46.41 182 PHE A O 1
ATOM 1413 N N . PRO A 1 183 ? 18.047 -0.551 -35.107 1.00 38.94 183 PRO A N 1
ATOM 1414 C CA . PRO A 1 183 ? 18.023 -1.110 -36.447 1.00 38.94 183 PRO A CA 1
ATOM 1415 C C . PRO A 1 183 ? 17.351 -2.484 -36.377 1.00 38.94 183 PRO A C 1
ATOM 1417 O O . PRO A 1 183 ? 17.977 -3.476 -36.015 1.00 38.94 183 PRO A O 1
ATOM 1420 N N . GLY A 1 184 ? 16.051 -2.530 -36.681 1.00 43.12 184 GLY A N 1
ATOM 1421 C CA . GLY A 1 184 ? 15.255 -3.763 -36.685 1.00 43.12 184 GLY A CA 1
ATOM 1422 C C . GLY A 1 184 ? 13.771 -3.605 -36.344 1.00 43.12 184 GLY A C 1
ATOM 1423 O O . GLY A 1 184 ? 13.008 -4.521 -36.636 1.00 43.12 184 GLY A O 1
ATOM 1424 N N . PHE A 1 185 ? 13.339 -2.464 -35.794 1.00 47.25 185 PHE A N 1
ATOM 1425 C CA . PHE A 1 185 ? 11.936 -2.238 -35.417 1.00 47.25 185 PHE A CA 1
ATOM 1426 C C . PHE A 1 185 ? 11.381 -0.946 -36.035 1.00 47.25 185 PHE A C 1
ATOM 1428 O O . PHE A 1 185 ? 11.415 0.112 -35.407 1.00 47.25 185 PHE A O 1
ATOM 1435 N N . PRO A 1 186 ? 10.865 -0.993 -37.279 1.00 39.19 186 PRO A N 1
ATOM 1436 C CA . PRO A 1 186 ? 10.189 0.156 -37.864 1.00 39.19 186 PRO A CA 1
ATOM 1437 C C . PRO A 1 186 ? 8.868 0.408 -37.119 1.00 39.19 186 PRO A C 1
ATOM 1439 O O . PRO A 1 186 ? 7.963 -0.422 -37.167 1.00 39.19 186 PRO A O 1
ATOM 1442 N N . GLY A 1 187 ? 8.756 1.560 -36.447 1.00 49.75 187 GLY A N 1
ATOM 1443 C CA . GLY A 1 187 ? 7.481 2.080 -35.929 1.00 49.75 187 GLY A CA 1
ATOM 1444 C C . GLY A 1 187 ? 7.306 2.164 -34.407 1.00 49.75 187 GLY A C 1
ATOM 1445 O O . GLY A 1 187 ? 6.193 2.435 -33.976 1.00 49.75 187 GLY A O 1
ATOM 1446 N N . TRP A 1 188 ? 8.352 1.965 -33.596 1.00 50.16 188 TRP A N 1
ATOM 1447 C CA . TRP A 1 188 ? 8.248 1.963 -32.121 1.00 50.16 188 TRP A CA 1
ATOM 1448 C C . TRP A 1 188 ? 8.856 3.191 -31.420 1.00 50.16 188 TRP A C 1
ATOM 1450 O O . TRP A 1 188 ? 9.440 3.083 -30.346 1.00 50.16 188 TRP A O 1
ATOM 1460 N N . ILE A 1 189 ? 8.692 4.377 -32.011 1.00 55.84 189 ILE A N 1
ATOM 1461 C CA . ILE A 1 189 ? 8.856 5.642 -31.277 1.00 55.84 189 ILE A CA 1
ATOM 1462 C C . ILE A 1 189 ? 7.592 6.487 -31.485 1.00 55.84 189 ILE A C 1
ATOM 1464 O O . ILE A 1 189 ? 7.395 7.024 -32.576 1.00 55.84 189 ILE A O 1
ATOM 1468 N N . PRO A 1 190 ? 6.704 6.555 -30.483 1.00 48.16 190 PRO A N 1
ATOM 1469 C CA . PRO A 1 190 ? 5.957 7.796 -30.226 1.00 48.16 190 PRO A CA 1
ATOM 1470 C C . PRO A 1 190 ? 5.861 8.066 -28.702 1.00 48.16 190 PRO A C 1
ATOM 1472 O O . PRO A 1 190 ? 5.692 7.130 -27.934 1.00 48.16 190 PRO A O 1
ATOM 1475 N N . GLU A 1 191 ? 5.984 9.260 -28.121 1.00 47.50 191 GLU A N 1
ATOM 1476 C CA . GLU A 1 191 ? 5.989 10.662 -28.554 1.00 47.50 191 GLU A CA 1
ATOM 1477 C C . GLU A 1 191 ? 7.134 11.412 -27.826 1.00 47.50 191 GLU A C 1
ATOM 1479 O O . GLU A 1 191 ? 7.455 11.117 -26.674 1.00 47.50 191 GLU A O 1
ATOM 1484 N N . ASP A 1 192 ? 7.752 12.358 -28.536 1.00 52.19 192 ASP A N 1
ATOM 1485 C CA . ASP A 1 192 ? 8.564 13.510 -28.101 1.00 52.19 192 ASP A CA 1
ATOM 1486 C C . ASP A 1 192 ? 9.789 13.359 -27.151 1.00 52.19 192 ASP A C 1
ATOM 1488 O O . ASP A 1 192 ? 10.658 14.228 -27.210 1.00 52.19 192 ASP A O 1
ATOM 1492 N N . ASP A 1 193 ? 9.981 12.268 -26.385 1.00 55.84 193 ASP A N 1
ATOM 1493 C CA . ASP A 1 193 ? 10.955 12.259 -25.260 1.00 55.84 193 ASP A CA 1
ATOM 1494 C C . ASP A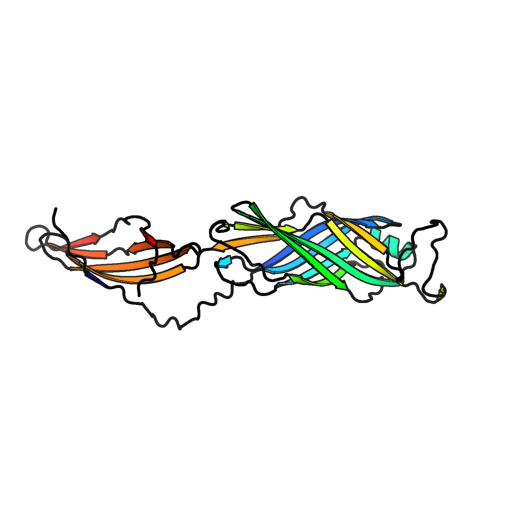 1 193 ? 11.989 11.104 -25.171 1.00 55.84 193 ASP A C 1
ATOM 1496 O O . ASP A 1 193 ? 12.807 11.095 -24.245 1.00 55.84 193 ASP A O 1
ATOM 1500 N N . ASN A 1 194 ? 12.039 10.148 -26.111 1.00 64.81 194 ASN A N 1
ATOM 1501 C CA . ASN A 1 194 ? 12.884 8.928 -26.024 1.00 64.81 194 ASN A CA 1
ATOM 1502 C C . ASN A 1 194 ? 12.597 8.031 -24.796 1.00 64.81 194 ASN A C 1
ATOM 1504 O O . ASN A 1 194 ? 13.494 7.338 -24.304 1.00 64.81 194 ASN A O 1
ATOM 1508 N N . ALA A 1 195 ? 11.367 8.049 -24.283 1.00 77.00 195 ALA A N 1
ATOM 1509 C CA . ALA A 1 195 ? 10.941 7.161 -23.206 1.00 77.00 195 ALA A CA 1
ATOM 1510 C C . ALA A 1 195 ? 10.310 5.870 -23.759 1.00 77.00 195 ALA A C 1
ATOM 1512 O O . ALA A 1 195 ? 9.663 5.891 -24.804 1.00 77.00 195 ALA A O 1
ATOM 1513 N N . PHE A 1 196 ? 10.468 4.759 -23.044 1.00 82.56 196 PHE A N 1
ATOM 1514 C CA . PHE A 1 196 ? 9.767 3.500 -23.281 1.00 82.56 196 PHE A CA 1
ATOM 1515 C C . PHE A 1 196 ? 8.957 3.103 -22.045 1.00 82.56 196 PHE A C 1
ATOM 1517 O O . PHE A 1 196 ? 9.318 3.438 -20.917 1.00 82.56 196 PHE A O 1
ATOM 1524 N N . ILE A 1 197 ? 7.848 2.401 -22.269 1.00 88.06 197 ILE A N 1
ATOM 1525 C CA . ILE A 1 197 ? 6.947 1.945 -21.209 1.00 88.06 197 ILE A CA 1
ATOM 1526 C C . ILE A 1 197 ? 7.268 0.486 -20.896 1.00 88.06 197 ILE A C 1
ATOM 1528 O O . ILE A 1 197 ? 7.421 -0.331 -21.806 1.00 88.06 197 ILE A O 1
ATOM 1532 N N . VAL A 1 198 ? 7.380 0.177 -19.610 1.00 90.81 198 VAL A N 1
ATOM 1533 C CA . VAL A 1 198 ? 7.466 -1.181 -19.080 1.00 90.81 198 VAL A CA 1
ATOM 1534 C C . VAL A 1 198 ? 6.181 -1.456 -18.322 1.00 90.81 198 VAL A C 1
ATOM 1536 O O . VAL A 1 198 ? 5.831 -0.714 -17.405 1.00 90.81 198 VAL A O 1
ATOM 1539 N N . GLU A 1 199 ? 5.482 -2.510 -18.718 1.00 94.44 199 GLU A N 1
ATOM 1540 C CA . GLU A 1 199 ? 4.257 -2.959 -18.059 1.00 94.44 199 GLU A CA 1
ATOM 1541 C C . GLU A 1 199 ? 4.589 -4.128 -17.142 1.00 94.44 199 GLU A C 1
ATOM 1543 O O . GLU A 1 199 ? 5.261 -5.065 -17.562 1.00 94.44 199 GLU A O 1
ATOM 1548 N N . CYS A 1 200 ? 4.127 -4.085 -15.901 1.00 96.00 200 CYS A N 1
ATOM 1549 C CA . CYS A 1 200 ? 4.433 -5.082 -14.891 1.00 96.00 200 CYS A CA 1
ATOM 1550 C C . CYS A 1 200 ? 3.153 -5.695 -14.332 1.00 96.00 200 CYS A C 1
ATOM 1552 O O . CYS A 1 200 ? 2.206 -4.981 -14.000 1.00 96.00 200 CYS A O 1
ATOM 1554 N N . ASP A 1 201 ? 3.166 -7.019 -14.208 1.00 97.31 201 ASP A N 1
ATOM 1555 C CA . ASP A 1 201 ? 2.099 -7.830 -13.630 1.00 97.31 201 ASP A CA 1
ATOM 1556 C C . ASP A 1 201 ? 2.542 -8.409 -12.289 1.00 97.31 201 ASP A C 1
ATOM 1558 O O . ASP A 1 201 ? 3.610 -9.020 -12.208 1.00 97.31 201 ASP A O 1
ATOM 1562 N N . LEU A 1 202 ? 1.725 -8.241 -11.251 1.00 96.56 202 LEU A N 1
ATOM 1563 C CA . LEU A 1 202 ? 1.957 -8.842 -9.942 1.00 96.56 202 LEU A CA 1
ATOM 1564 C C . LEU A 1 202 ? 1.922 -10.373 -10.057 1.00 96.56 202 LEU A C 1
ATOM 1566 O O . LEU A 1 202 ? 0.980 -10.951 -10.601 1.00 96.56 202 LEU A O 1
ATOM 1570 N N . VAL A 1 203 ? 2.954 -11.040 -9.539 1.00 96.56 203 VAL A N 1
ATOM 1571 C CA . VAL A 1 203 ? 3.056 -12.511 -9.531 1.00 96.56 203 VAL A CA 1
ATOM 1572 C C . VAL A 1 203 ? 3.120 -13.105 -8.127 1.00 96.56 203 VAL A C 1
ATOM 1574 O O . VAL A 1 203 ? 2.951 -14.318 -7.973 1.00 96.56 203 VAL A O 1
ATOM 1577 N N . SER A 1 204 ? 3.334 -12.286 -7.096 1.00 90.31 204 SER A N 1
ATOM 1578 C CA . SER A 1 204 ? 3.251 -12.735 -5.708 1.00 90.31 204 SER A CA 1
ATOM 1579 C C . SER A 1 204 ? 1.824 -13.165 -5.350 1.00 90.31 204 SER A C 1
ATOM 1581 O O . SER A 1 204 ? 0.846 -12.527 -5.727 1.00 90.31 204 SER A O 1
ATOM 1583 N N . ALA A 1 205 ? 1.706 -14.268 -4.604 1.00 86.88 205 ALA A N 1
ATOM 1584 C CA . ALA A 1 205 ? 0.409 -14.819 -4.201 1.00 86.88 205 ALA A CA 1
ATOM 1585 C C . ALA A 1 205 ? -0.301 -13.977 -3.128 1.00 86.88 205 ALA A C 1
ATOM 1587 O O . ALA A 1 205 ? -1.520 -14.056 -3.002 1.00 86.88 205 ALA A O 1
ATOM 1588 N N . ASP A 1 206 ? 0.473 -13.222 -2.346 1.00 91.56 206 ASP A N 1
ATOM 1589 C CA . ASP A 1 206 ? -0.018 -12.251 -1.374 1.00 91.56 206 ASP A CA 1
ATOM 1590 C C . ASP A 1 206 ? 0.192 -10.845 -1.944 1.00 91.56 206 ASP A C 1
ATOM 1592 O O . ASP A 1 206 ? 1.309 -10.485 -2.329 1.00 91.56 206 ASP A O 1
ATOM 1596 N N . ASN A 1 207 ? -0.889 -10.074 -2.021 1.00 93.81 207 ASN A N 1
ATOM 1597 C CA . ASN A 1 207 ? -0.887 -8.670 -2.416 1.00 93.81 207 ASN A CA 1
ATOM 1598 C C . ASN A 1 207 ? -1.281 -7.746 -1.252 1.00 93.81 207 ASN A C 1
ATOM 1600 O O . ASN A 1 207 ? -1.414 -6.541 -1.448 1.00 93.81 207 ASN A O 1
ATOM 1604 N N . SER A 1 208 ? -1.439 -8.294 -0.044 1.00 93.81 208 SER A N 1
ATOM 1605 C CA . SER A 1 208 ? -1.851 -7.570 1.151 1.00 93.81 208 SER A CA 1
ATOM 1606 C C . SER A 1 208 ? -0.703 -6.721 1.704 1.00 93.81 208 SER A C 1
ATOM 1608 O O . SER A 1 208 ? 0.336 -7.235 2.148 1.00 93.81 208 SER A O 1
ATOM 1610 N N . LEU A 1 209 ? -0.896 -5.401 1.675 1.00 91.12 209 LEU A N 1
ATOM 1611 C CA . LEU A 1 209 ? 0.042 -4.411 2.198 1.00 91.12 209 LEU A CA 1
ATOM 1612 C C . LEU A 1 209 ? -0.168 -4.230 3.704 1.00 91.12 209 LEU A C 1
ATOM 1614 O O . LEU A 1 209 ? 0.761 -4.434 4.485 1.00 91.12 209 LEU A O 1
ATOM 1618 N N . ALA A 1 210 ? -1.394 -3.901 4.113 1.00 91.12 210 ALA A N 1
ATOM 1619 C CA . ALA A 1 210 ? -1.746 -3.644 5.505 1.00 91.12 2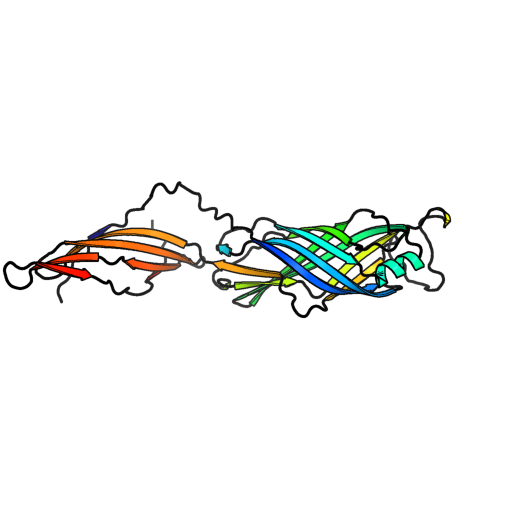10 ALA A CA 1
ATOM 1620 C C . ALA A 1 210 ? -3.237 -3.895 5.778 1.00 91.12 210 ALA A C 1
ATOM 1622 O O . ALA A 1 210 ? -4.064 -3.969 4.868 1.00 91.12 210 ALA A O 1
ATOM 1623 N N . THR A 1 211 ? -3.586 -3.989 7.060 1.00 89.81 211 THR A N 1
ATOM 1624 C CA . THR A 1 211 ? -4.976 -3.999 7.526 1.00 89.81 211 THR A CA 1
ATOM 1625 C C . THR A 1 211 ? -5.199 -2.789 8.413 1.00 89.81 211 THR A C 1
ATOM 1627 O O . THR A 1 211 ? -4.443 -2.567 9.355 1.00 89.81 211 THR A O 1
ATOM 1630 N N . LEU A 1 212 ? -6.256 -2.040 8.124 1.00 87.06 212 LEU A N 1
ATOM 1631 C CA . LEU A 1 212 ? -6.640 -0.834 8.841 1.00 87.06 212 LEU A CA 1
ATOM 1632 C C . LEU A 1 212 ? -7.989 -1.066 9.523 1.00 87.06 212 LEU A C 1
ATOM 1634 O O . LEU A 1 212 ? -8.955 -1.445 8.870 1.00 87.06 212 LEU A O 1
ATOM 1638 N N . GLY A 1 213 ? -8.093 -0.841 10.829 1.00 86.00 213 GLY A N 1
ATOM 1639 C CA . GLY A 1 213 ? -9.372 -0.907 11.534 1.00 86.00 213 GLY A CA 1
ATOM 1640 C C . GLY A 1 213 ? -10.074 0.446 11.571 1.00 86.00 213 GLY A C 1
ATOM 1641 O O . GLY A 1 213 ? -9.536 1.405 12.118 1.00 86.00 213 GLY A O 1
ATOM 1642 N N . VAL A 1 214 ? -11.306 0.520 11.069 1.00 85.19 214 VAL A N 1
ATOM 1643 C CA . VAL A 1 214 ? -12.175 1.688 11.273 1.00 85.19 214 VAL A CA 1
ATOM 1644 C C . VAL A 1 214 ? -13.010 1.471 12.526 1.00 85.19 214 VAL A C 1
ATOM 1646 O O . VAL A 1 214 ? -13.758 0.492 12.627 1.00 85.19 214 VAL A O 1
ATOM 1649 N N . VAL A 1 215 ? -12.891 2.386 13.487 1.00 82.00 215 VAL A N 1
ATOM 1650 C CA . VAL A 1 215 ? -13.592 2.312 14.774 1.00 82.00 215 VAL A CA 1
ATOM 1651 C C . VAL A 1 215 ? -14.456 3.542 15.023 1.00 82.00 215 VAL A C 1
ATOM 1653 O O . VAL A 1 215 ? -14.161 4.650 14.582 1.00 82.00 215 VAL A O 1
ATOM 1656 N N . ALA A 1 216 ? -15.542 3.346 15.763 1.00 78.56 216 ALA A N 1
ATOM 1657 C CA . ALA A 1 216 ? -16.391 4.443 16.197 1.00 78.56 216 ALA A CA 1
ATOM 1658 C C . ALA A 1 216 ? -15.656 5.299 17.248 1.00 78.56 216 ALA A C 1
ATOM 1660 O O . ALA A 1 216 ? -14.965 4.738 18.109 1.00 78.56 216 ALA A O 1
ATOM 1661 N N . PRO A 1 217 ? -15.805 6.635 17.234 1.00 75.12 217 PRO A N 1
ATOM 1662 C CA . PRO A 1 217 ? -15.282 7.484 18.292 1.00 75.12 217 PRO A CA 1
ATOM 1663 C C . PRO A 1 217 ? -15.902 7.078 19.631 1.00 75.12 217 PRO A C 1
ATOM 1665 O O . PRO A 1 217 ? -17.117 6.897 19.735 1.00 75.12 217 PRO A O 1
ATOM 1668 N N . SER A 1 218 ? -15.068 6.946 20.666 1.00 72.56 218 SER A N 1
ATOM 1669 C CA . SER A 1 218 ? -15.515 6.519 21.992 1.00 72.56 218 SER A CA 1
ATOM 1670 C C . SER A 1 218 ? -15.095 7.480 23.099 1.00 72.56 218 SER A C 1
ATOM 1672 O O . SER A 1 218 ? -14.053 8.133 23.036 1.00 72.56 218 SER A O 1
ATOM 1674 N N . MET A 1 219 ? -15.919 7.574 24.140 1.00 70.38 219 MET A N 1
ATOM 1675 C CA . MET A 1 219 ? -15.608 8.308 25.361 1.00 70.38 219 MET A CA 1
ATOM 1676 C C . MET A 1 219 ? -15.879 7.454 26.596 1.00 70.38 219 MET A C 1
ATOM 1678 O O . MET A 1 219 ? -16.869 6.730 26.671 1.00 70.38 219 MET A O 1
ATOM 1682 N N . ALA A 1 220 ? -15.014 7.570 27.599 1.00 76.00 220 ALA A N 1
ATOM 1683 C CA . ALA A 1 220 ? -15.121 6.830 28.847 1.00 76.00 220 ALA A CA 1
ATOM 1684 C C . ALA A 1 220 ? -15.337 7.778 30.032 1.00 76.00 220 ALA A C 1
ATOM 1686 O O . ALA A 1 220 ? -14.634 8.774 30.196 1.00 76.00 220 ALA A O 1
ATOM 1687 N N . PHE A 1 221 ? -16.277 7.432 30.905 1.00 74.06 221 PHE A N 1
ATOM 1688 C CA . PHE A 1 221 ? -16.517 8.104 32.177 1.00 74.06 221 PHE A CA 1
ATOM 1689 C C . PHE A 1 221 ? -16.365 7.100 33.303 1.00 74.06 221 PHE A C 1
ATOM 1691 O O . PHE A 1 221 ? -16.901 5.999 33.226 1.00 74.06 221 PHE A O 1
ATOM 1698 N N . ALA A 1 222 ? -15.702 7.475 34.387 1.00 78.25 222 ALA A N 1
ATOM 1699 C CA . ALA A 1 222 ? -15.742 6.642 35.575 1.00 78.25 222 ALA A CA 1
ATOM 1700 C C . ALA A 1 222 ? -16.998 6.927 36.406 1.00 78.25 222 ALA A C 1
ATOM 1702 O O . ALA A 1 222 ? -17.540 8.037 36.453 1.00 78.25 222 ALA A O 1
ATOM 1703 N N . VAL A 1 223 ? -17.505 5.859 37.001 1.00 78.31 223 VAL A N 1
ATOM 1704 C CA . VAL A 1 223 ? -18.789 5.818 37.679 1.00 78.31 223 VAL A CA 1
ATOM 1705 C C . VAL A 1 223 ? -18.524 5.550 39.140 1.00 78.31 223 VAL A C 1
ATOM 1707 O O . VAL A 1 223 ? -18.137 4.448 39.497 1.00 78.31 223 VAL A O 1
ATOM 1710 N N . ASP A 1 224 ? -18.794 6.548 39.976 1.00 82.00 224 ASP A N 1
ATOM 1711 C CA . ASP A 1 224 ? -18.706 6.419 41.425 1.00 82.00 224 ASP A CA 1
ATOM 1712 C C . ASP A 1 224 ? -20.078 6.643 42.058 1.00 82.00 224 ASP A C 1
ATOM 1714 O O . ASP A 1 224 ? -20.828 7.574 41.736 1.00 82.00 224 ASP A O 1
ATOM 1718 N N . GLY A 1 225 ? -20.419 5.808 43.026 1.00 79.75 225 GLY A N 1
ATOM 1719 C CA . GLY A 1 225 ? -21.688 5.915 43.714 1.00 79.75 225 GLY A CA 1
ATOM 1720 C C . GLY A 1 225 ? -21.756 5.077 44.971 1.00 79.75 225 GLY A C 1
ATOM 1721 O O . GLY A 1 225 ? -20.789 4.473 45.427 1.00 79.75 225 GLY A O 1
ATOM 1722 N N . ALA A 1 226 ? -22.947 5.053 45.548 1.00 77.94 226 ALA A N 1
ATOM 1723 C CA . ALA A 1 226 ? -23.279 4.098 46.582 1.00 77.94 226 ALA A CA 1
ATOM 1724 C C . ALA A 1 226 ? -24.727 3.654 46.407 1.00 77.94 226 ALA A C 1
ATOM 1726 O O . ALA A 1 226 ? -25.607 4.450 46.063 1.00 77.94 226 ALA A O 1
ATOM 1727 N N . THR A 1 227 ? -24.981 2.382 46.676 1.00 75.62 227 THR A N 1
ATOM 1728 C CA . THR A 1 227 ? -26.330 1.826 46.762 1.00 75.62 227 THR A CA 1
ATOM 1729 C C . THR A 1 227 ? -26.567 1.249 48.145 1.00 75.62 227 THR A C 1
ATOM 1731 O O . THR A 1 227 ? -25.634 1.025 48.910 1.00 75.62 227 THR A O 1
ATOM 1734 N N . ASN A 1 228 ? -27.829 1.017 48.482 1.00 77.00 228 ASN A N 1
ATOM 1735 C CA . ASN A 1 228 ? -28.193 0.329 49.711 1.00 77.00 228 ASN A CA 1
ATOM 1736 C C . ASN A 1 228 ? -28.692 -1.068 49.361 1.00 77.00 228 ASN A C 1
ATOM 1738 O O . ASN A 1 228 ? -29.673 -1.202 48.629 1.00 77.00 228 ASN A O 1
ATOM 1742 N N . LEU A 1 229 ? -28.045 -2.101 49.902 1.00 69.00 229 LEU A N 1
ATOM 1743 C CA . LEU A 1 229 ? -28.474 -3.481 49.689 1.00 69.00 229 LEU A CA 1
ATOM 1744 C C . LEU A 1 229 ? -29.412 -3.948 50.814 1.00 69.00 229 LEU A C 1
ATOM 1746 O O . LEU A 1 229 ? -29.053 -3.977 51.993 1.00 69.00 229 LEU A O 1
ATOM 1750 N N . GLY A 1 230 ? -30.629 -4.336 50.421 1.00 61.91 230 GLY A N 1
ATOM 1751 C CA . GLY A 1 230 ? -31.619 -4.999 51.273 1.00 61.91 230 GLY A CA 1
ATOM 1752 C C . GLY A 1 230 ? -32.305 -4.114 52.325 1.00 61.91 230 GLY A C 1
ATOM 1753 O O . GLY A 1 230 ? -32.131 -2.898 52.390 1.00 61.91 230 GLY A O 1
ATOM 1754 N N . LEU A 1 231 ? -33.103 -4.754 53.189 1.00 54.44 231 LEU A N 1
ATOM 1755 C CA . LEU A 1 231 ? -33.855 -4.106 54.279 1.00 54.44 231 LEU A CA 1
ATOM 1756 C C . LEU A 1 231 ? -32.951 -3.431 55.330 1.00 54.44 231 LEU A C 1
ATOM 1758 O O . LEU A 1 231 ? -33.395 -2.519 56.024 1.00 54.44 231 LEU A O 1
ATOM 1762 N N . ALA A 1 232 ? -31.688 -3.857 55.429 1.00 60.03 232 ALA A N 1
ATOM 1763 C CA . ALA A 1 232 ? -30.715 -3.358 56.399 1.00 60.03 232 ALA A CA 1
ATOM 1764 C C . ALA A 1 232 ? -30.116 -1.985 56.037 1.00 60.03 232 ALA A C 1
ATOM 1766 O O . ALA A 1 232 ? -29.407 -1.412 56.860 1.00 60.03 232 ALA A O 1
ATOM 1767 N N . LYS A 1 233 ? -30.401 -1.451 54.835 1.00 67.75 233 LYS A N 1
ATOM 1768 C CA . LYS A 1 233 ? -29.880 -0.162 54.339 1.00 67.75 233 LYS A CA 1
ATOM 1769 C C . LYS A 1 233 ? -28.360 -0.019 54.513 1.00 67.75 233 LYS A C 1
ATOM 1771 O O . LYS A 1 233 ? -27.876 1.037 54.913 1.00 67.75 233 LYS A O 1
ATOM 1776 N N . VAL A 1 234 ? -27.620 -1.097 54.260 1.00 69.12 234 VAL A N 1
ATOM 1777 C CA . VAL A 1 234 ? -26.156 -1.064 54.329 1.00 69.12 234 VAL A CA 1
ATOM 1778 C C . VAL A 1 234 ? -25.645 -0.370 53.067 1.00 69.12 234 VAL A C 1
ATOM 1780 O O . VAL A 1 234 ? -25.954 -0.861 51.974 1.00 69.12 234 VAL A O 1
ATOM 1783 N N . PRO A 1 235 ? -24.898 0.744 53.192 1.00 73.12 235 PRO A N 1
ATOM 1784 C CA . PRO A 1 235 ? -24.317 1.412 52.043 1.00 73.12 235 PRO A CA 1
ATOM 1785 C C . PRO A 1 235 ? -23.184 0.556 51.479 1.00 73.12 235 PRO A C 1
ATOM 1787 O O . PRO A 1 235 ? -22.285 0.133 52.204 1.00 73.12 235 PRO A O 1
ATOM 1790 N N . VAL A 1 236 ? -23.234 0.322 50.177 1.00 80.19 236 VAL A N 1
ATOM 1791 C CA . VAL A 1 236 ? -22.206 -0.362 49.400 1.00 80.19 236 VAL A CA 1
ATOM 1792 C C . VAL A 1 236 ? -21.724 0.623 48.351 1.00 80.19 236 VAL A C 1
ATOM 1794 O O . VAL A 1 236 ? -22.543 1.187 47.622 1.00 80.19 236 VAL A O 1
ATOM 1797 N N . ALA A 1 237 ? -20.416 0.867 48.318 1.00 81.38 237 ALA A N 1
ATOM 1798 C CA . ALA A 1 237 ? -19.809 1.683 47.276 1.00 81.38 237 ALA A CA 1
ATOM 1799 C C . ALA A 1 237 ? -19.977 0.989 45.922 1.00 81.38 237 ALA A C 1
ATOM 1801 O O . ALA A 1 237 ? -19.961 -0.232 45.850 1.00 81.38 237 ALA A O 1
ATOM 1802 N N . ILE A 1 238 ? -20.164 1.776 44.874 1.00 81.38 238 ILE A N 1
ATOM 1803 C CA . ILE A 1 238 ? -20.160 1.315 43.493 1.00 81.38 238 ILE A CA 1
ATOM 1804 C C . ILE A 1 238 ? -19.055 2.100 42.805 1.00 81.38 238 ILE A C 1
ATOM 1806 O O . ILE A 1 238 ? -19.088 3.330 42.846 1.00 81.38 238 ILE A O 1
ATOM 1810 N N . SER A 1 239 ? -18.115 1.394 42.192 1.00 83.44 239 SER A N 1
ATOM 1811 C CA . SER A 1 239 ? -17.138 1.962 41.268 1.00 83.44 239 SER A CA 1
ATOM 1812 C C . SER A 1 239 ? -17.220 1.232 39.933 1.00 83.44 239 SER A C 1
ATOM 1814 O O . SER A 1 239 ? -17.697 0.094 39.864 1.00 83.44 239 SER A O 1
ATOM 1816 N N . GLY A 1 240 ? -16.813 1.898 38.861 1.00 82.94 240 GLY A N 1
ATOM 1817 C CA . GLY A 1 240 ? -16.812 1.315 37.532 1.00 82.94 240 GLY A CA 1
ATOM 1818 C C . GLY A 1 240 ? -16.510 2.323 36.434 1.00 82.94 240 GLY A C 1
ATOM 1819 O O . GLY A 1 240 ? -16.063 3.444 36.677 1.00 82.94 240 GLY A O 1
ATOM 1820 N N . ASN A 1 241 ? -16.808 1.921 35.209 1.00 82.06 241 ASN A N 1
ATOM 1821 C CA . ASN A 1 241 ? -16.604 2.672 33.983 1.00 82.06 241 ASN A CA 1
ATOM 1822 C C . ASN A 1 241 ? -17.860 2.588 33.104 1.00 82.06 241 ASN A C 1
ATOM 1824 O O . ASN A 1 241 ? -18.476 1.531 32.990 1.00 82.06 241 ASN A O 1
ATOM 1828 N N . ALA A 1 242 ? -18.214 3.704 32.478 1.00 78.62 242 ALA A N 1
ATOM 1829 C CA . ALA A 1 242 ? -19.175 3.790 31.396 1.00 78.62 242 ALA A CA 1
ATOM 1830 C C . ALA A 1 242 ? -18.446 4.221 30.119 1.00 78.62 242 ALA A C 1
ATOM 1832 O O . ALA A 1 242 ? -17.933 5.340 30.057 1.00 78.62 242 ALA A O 1
ATOM 1833 N N . GLN A 1 243 ? -18.409 3.350 29.120 1.00 79.69 243 GLN A N 1
ATOM 1834 C CA . GLN A 1 243 ? -17.871 3.626 27.792 1.00 79.69 243 GLN A CA 1
ATOM 1835 C C . GLN A 1 243 ? -19.023 3.906 26.830 1.00 79.69 243 GLN A C 1
ATOM 1837 O O . GLN A 1 243 ? -20.028 3.201 26.864 1.00 79.69 243 GLN A O 1
ATOM 1842 N N . PHE A 1 244 ? -18.890 4.945 26.014 1.00 76.19 244 PHE A N 1
ATOM 1843 C CA . PHE A 1 244 ? -19.871 5.378 25.029 1.00 76.19 244 PHE A CA 1
ATOM 1844 C C . PHE A 1 244 ? -19.206 5.418 23.661 1.00 76.19 244 PHE A C 1
ATOM 1846 O O . PHE A 1 244 ? -18.272 6.193 23.487 1.00 76.19 244 PHE A O 1
ATOM 1853 N N . ASP A 1 245 ? -19.710 4.637 22.716 1.00 75.94 245 ASP A N 1
ATOM 1854 C CA . ASP A 1 245 ? -19.265 4.613 21.324 1.00 75.94 245 ASP A CA 1
ATOM 1855 C C . ASP A 1 245 ? -20.313 5.328 20.464 1.00 75.94 245 ASP A C 1
ATOM 1857 O O . ASP A 1 245 ? -21.500 4.981 20.513 1.00 75.94 245 ASP A O 1
ATOM 1861 N N . PHE A 1 246 ? -19.899 6.343 19.708 1.00 72.25 246 PHE A N 1
ATOM 1862 C CA . PHE A 1 246 ? -20.786 7.168 18.889 1.00 72.25 246 PHE A CA 1
ATOM 1863 C C . PHE A 1 246 ? -20.783 6.709 17.438 1.00 72.25 246 PHE A C 1
ATOM 1865 O O . PHE A 1 246 ? -19.735 6.582 16.816 1.00 72.25 246 PHE A O 1
ATOM 1872 N N . LEU A 1 247 ? -21.978 6.505 16.899 1.00 72.00 247 LEU A N 1
ATOM 1873 C CA . LEU A 1 247 ? -22.198 6.203 15.492 1.00 72.00 247 LEU A CA 1
ATOM 1874 C C . LEU A 1 247 ? -22.514 7.518 14.763 1.00 72.00 247 LEU A C 1
ATOM 1876 O O . LEU A 1 247 ? -23.363 8.299 15.214 1.00 72.00 247 LEU A O 1
ATOM 1880 N N . ALA A 1 248 ? -21.809 7.780 13.664 1.00 62.31 248 ALA A N 1
ATOM 1881 C CA . ALA A 1 248 ? -21.846 9.037 12.921 1.00 62.31 248 ALA A CA 1
ATOM 1882 C C . ALA A 1 248 ? -23.234 9.315 12.309 1.00 62.31 248 ALA A C 1
ATOM 1884 O O . ALA A 1 248 ? -23.676 10.466 12.218 1.00 62.31 248 ALA A O 1
ATOM 1885 N N . ALA A 1 249 ? -23.994 8.276 11.952 1.00 56.97 249 ALA A N 1
ATOM 1886 C CA . ALA A 1 249 ? -25.329 8.408 11.389 1.00 56.97 249 ALA A CA 1
ATOM 1887 C C . ALA A 1 249 ? -26.395 8.591 12.488 1.00 56.97 249 ALA A C 1
ATOM 1889 O O . ALA A 1 249 ? -26.922 7.644 13.077 1.00 56.97 249 ALA A O 1
ATOM 1890 N N . GLY A 1 250 ? -26.789 9.849 12.718 1.00 56.66 250 GLY A N 1
ATOM 1891 C CA . GLY A 1 250 ? -28.025 10.194 13.435 1.00 56.66 250 GLY A CA 1
ATOM 1892 C C . GLY A 1 250 ? -27.897 10.397 14.947 1.00 56.66 250 GLY A C 1
ATOM 1893 O O . GLY A 1 250 ? -28.919 10.460 15.630 1.00 56.66 250 GLY A O 1
ATOM 1894 N N . GLY A 1 251 ? -26.673 10.523 15.472 1.00 62.59 251 GLY A N 1
ATOM 1895 C CA . GLY A 1 251 ? -26.430 10.750 16.901 1.00 62.59 251 GLY A CA 1
ATOM 1896 C C . GLY A 1 251 ? -26.697 9.514 17.760 1.00 62.59 251 GLY A C 1
ATOM 1897 O O . GLY A 1 251 ? -26.961 9.634 18.957 1.00 62.59 251 GLY A O 1
ATOM 1898 N N . ASN A 1 252 ? -26.679 8.329 17.154 1.00 74.06 252 ASN A N 1
ATOM 1899 C CA . ASN A 1 252 ? -26.838 7.080 17.879 1.00 74.06 252 ASN A CA 1
ATOM 1900 C C . ASN A 1 252 ? -25.575 6.785 18.691 1.00 74.06 252 ASN A C 1
ATOM 1902 O O . ASN A 1 252 ? -24.463 7.074 18.256 1.00 74.06 252 ASN A O 1
ATOM 1906 N N . PHE A 1 253 ? -25.737 6.189 19.867 1.00 78.81 253 PHE A N 1
ATOM 1907 C CA . PHE A 1 253 ? -24.612 5.724 20.666 1.00 78.81 253 PHE A CA 1
ATOM 1908 C C . PHE A 1 253 ? -24.912 4.378 21.314 1.00 78.81 253 PHE A C 1
ATOM 1910 O O . PHE A 1 253 ? -26.057 4.077 21.672 1.00 78.81 253 PHE A O 1
ATOM 1917 N N . ASN A 1 254 ? -23.853 3.604 21.514 1.00 78.75 254 ASN A N 1
ATOM 1918 C CA . ASN A 1 254 ? -23.847 2.417 22.353 1.00 78.75 254 ASN A CA 1
ATOM 1919 C C . ASN A 1 254 ? -23.107 2.748 23.643 1.00 78.75 254 ASN A C 1
ATOM 1921 O O . ASN A 1 254 ? -22.017 3.301 23.608 1.00 78.75 254 ASN A O 1
ATOM 1925 N N . ALA A 1 255 ? -23.702 2.430 24.785 1.00 77.00 255 ALA A N 1
ATOM 1926 C CA . ALA A 1 255 ? -23.099 2.632 26.088 1.00 77.00 255 ALA A CA 1
ATOM 1927 C C . ALA A 1 255 ? -22.963 1.299 26.816 1.00 77.00 255 ALA A C 1
ATOM 1929 O O . ALA A 1 255 ? -23.953 0.592 27.032 1.00 77.00 255 ALA A O 1
ATOM 1930 N N . GLN A 1 256 ? -21.748 0.976 27.241 1.00 81.94 256 GLN A N 1
ATOM 1931 C CA . GLN A 1 256 ? -21.474 -0.170 28.090 1.00 81.94 256 GLN A CA 1
ATOM 1932 C C . GLN A 1 256 ? -21.057 0.297 29.479 1.00 81.94 256 GLN A C 1
ATOM 1934 O O . GLN A 1 256 ? -20.197 1.159 29.636 1.00 81.94 256 GLN A O 1
ATOM 1939 N N . LEU A 1 257 ? -21.682 -0.290 30.498 1.00 80.62 257 LEU A N 1
ATOM 1940 C CA . LEU A 1 257 ? -21.409 -0.001 31.897 1.00 80.62 257 LEU A CA 1
ATOM 1941 C C . LEU A 1 257 ? -20.784 -1.230 32.553 1.00 80.62 257 LEU A C 1
ATOM 1943 O O . LEU A 1 257 ? -21.428 -2.271 32.682 1.00 80.62 257 LEU A O 1
ATOM 1947 N N . THR A 1 258 ? -19.543 -1.080 32.997 1.00 81.88 258 THR A N 1
ATOM 1948 C CA . THR A 1 258 ? -18.799 -2.099 33.734 1.00 81.88 258 THR A CA 1
ATOM 1949 C C . THR A 1 258 ? -18.617 -1.636 35.169 1.00 81.88 258 THR A C 1
ATOM 1951 O O . THR A 1 258 ? -18.145 -0.529 35.406 1.00 81.88 258 THR A O 1
ATOM 1954 N N . PHE A 1 259 ? -18.991 -2.474 36.132 1.00 82.25 259 PHE A N 1
ATOM 1955 C CA . PHE A 1 259 ? -18.790 -2.203 37.553 1.00 82.25 259 PHE A CA 1
ATOM 1956 C C . PHE A 1 259 ? -17.695 -3.094 38.123 1.00 82.25 259 PHE A C 1
ATOM 1958 O O . PHE A 1 259 ? -17.618 -4.276 37.784 1.00 82.25 259 PHE A O 1
ATOM 1965 N N . ASP A 1 260 ? -16.900 -2.538 39.030 1.00 83.50 260 ASP A N 1
ATOM 1966 C CA . ASP A 1 260 ? -15.913 -3.298 39.781 1.00 83.50 260 ASP A CA 1
ATOM 1967 C C . ASP A 1 260 ? -16.584 -4.109 40.892 1.00 83.50 260 ASP A C 1
ATOM 1969 O O . ASP A 1 260 ? -17.644 -3.751 41.428 1.00 83.50 260 ASP A O 1
ATOM 1973 N N . GLN A 1 261 ? -15.914 -5.187 41.303 1.00 83.94 261 GLN A N 1
ATOM 1974 C CA . GLN A 1 261 ? -16.312 -5.927 42.494 1.00 83.94 261 GLN A CA 1
ATOM 1975 C C . GLN A 1 261 ? -16.336 -5.011 43.712 1.00 83.94 261 GLN A C 1
ATOM 1977 O O . GLN A 1 261 ? -15.372 -4.308 44.019 1.00 83.94 261 GLN A O 1
ATOM 1982 N N . SER A 1 262 ? -17.444 -5.067 44.441 1.00 83.88 262 SER A N 1
ATOM 1983 C CA . SER A 1 262 ? -17.635 -4.275 45.649 1.00 83.88 262 SER A CA 1
ATOM 1984 C C . SER A 1 262 ? -17.698 -5.164 46.882 1.00 83.88 262 SER A C 1
ATOM 1986 O O . SER A 1 262 ? -18.063 -6.338 46.824 1.00 83.88 262 SER A O 1
ATOM 1988 N N . TYR A 1 263 ? -17.347 -4.592 48.029 1.00 81.75 263 TYR A N 1
ATOM 1989 C CA . TYR A 1 263 ? -17.268 -5.318 49.292 1.00 81.75 263 TYR A CA 1
ATOM 1990 C C . TYR A 1 263 ? -18.199 -4.680 50.315 1.00 81.75 263 TYR A C 1
ATOM 1992 O O . TYR A 1 263 ? -18.225 -3.459 50.481 1.00 81.75 263 TYR A O 1
ATOM 2000 N N . GLY A 1 264 ? -18.959 -5.511 51.025 1.00 76.88 264 GLY A N 1
ATOM 2001 C CA . GLY A 1 264 ? -19.876 -5.060 52.067 1.00 76.88 264 GLY A CA 1
ATOM 2002 C C . GLY A 1 264 ? -19.786 -5.931 53.312 1.00 76.88 264 GLY A C 1
ATOM 2003 O O . GLY A 1 264 ? -19.600 -7.143 53.226 1.00 76.88 264 GLY A O 1
ATOM 2004 N N . VAL A 1 265 ? -19.928 -5.314 54.486 1.00 77.12 265 VAL A N 1
ATOM 2005 C CA . VAL A 1 265 ? -20.000 -6.038 55.760 1.00 77.12 265 VAL A CA 1
ATOM 2006 C C . VAL A 1 265 ? -21.455 -6.112 56.208 1.00 77.12 265 VAL A C 1
ATOM 2008 O O . VAL A 1 265 ? -22.071 -5.089 56.508 1.00 77.12 265 VAL A O 1
ATOM 2011 N N . PHE A 1 266 ? -21.992 -7.327 56.292 1.00 76.56 266 PHE A N 1
ATOM 2012 C CA . PHE A 1 266 ? -23.398 -7.584 56.585 1.00 76.56 266 PHE A CA 1
ATOM 2013 C C . PHE A 1 266 ? -23.578 -8.291 57.931 1.00 76.56 266 PHE A C 1
ATOM 2015 O O . PHE A 1 266 ? -22.789 -9.178 58.275 1.00 76.56 266 PHE A O 1
ATOM 2022 N N . PRO A 1 267 ? -24.617 -7.935 58.708 1.00 69.75 267 PRO A N 1
ATOM 2023 C CA . PRO A 1 267 ? -24.976 -8.687 59.899 1.00 69.75 267 PRO A CA 1
ATOM 2024 C C . PRO A 1 267 ? -25.538 -10.057 59.495 1.00 69.75 267 PRO A C 1
ATOM 2026 O O . PRO A 1 267 ? -26.495 -10.139 58.726 1.00 69.75 267 PRO A O 1
ATOM 2029 N N . PHE A 1 268 ? -24.965 -11.130 60.034 1.00 67.81 268 PHE A N 1
ATOM 2030 C CA . PHE A 1 268 ? -25.437 -12.499 59.837 1.00 67.81 268 PHE A CA 1
ATOM 2031 C C . PHE A 1 268 ? -25.752 -13.098 61.206 1.00 67.81 268 PHE A C 1
ATOM 2033 O O . PHE A 1 268 ? -24.843 -13.410 61.962 1.00 67.81 268 PHE A O 1
ATOM 2040 N N . PHE A 1 269 ? -27.041 -13.216 61.538 1.00 61.12 269 PHE A N 1
ATOM 2041 C CA . PHE A 1 269 ? -27.541 -13.814 62.787 1.00 61.12 269 PHE A CA 1
ATOM 2042 C C . PHE A 1 269 ? -26.886 -13.273 64.086 1.00 61.12 269 PHE A C 1
ATOM 2044 O O . PHE A 1 269 ? -25.922 -13.817 64.621 1.00 61.12 269 PHE A O 1
ATOM 2051 N N . GLY A 1 270 ? -27.467 -12.213 64.662 1.00 69.12 270 GLY A N 1
ATOM 2052 C CA . GLY A 1 270 ? -27.031 -11.656 65.951 1.00 69.12 270 GLY A CA 1
ATOM 2053 C C . GLY A 1 270 ? -25.859 -10.674 65.829 1.00 69.12 270 GLY A C 1
ATOM 2054 O O . GLY A 1 270 ? -25.901 -9.764 65.007 1.00 69.12 270 GLY A O 1
ATOM 2055 N N . LEU A 1 271 ? -24.833 -10.817 66.677 1.00 70.88 271 LEU A N 1
ATOM 2056 C CA . LEU A 1 271 ? -23.667 -9.913 66.737 1.00 70.88 271 LEU A CA 1
ATOM 2057 C C . LEU A 1 271 ? -22.604 -10.187 65.655 1.00 70.88 271 LEU A C 1
ATOM 2059 O O . LEU A 1 271 ? -21.626 -9.444 65.559 1.00 70.88 271 LEU A O 1
ATOM 2063 N N . LEU A 1 272 ? -22.756 -11.255 64.868 1.00 72.94 272 LEU A N 1
ATOM 2064 C CA . LEU A 1 272 ? -21.753 -11.668 63.893 1.00 72.94 272 LEU A CA 1
ATOM 2065 C C . LEU A 1 272 ? -21.866 -10.838 62.610 1.00 72.94 272 LEU A C 1
ATOM 2067 O O . LEU A 1 272 ? -22.951 -10.603 62.073 1.00 72.94 272 LEU A O 1
ATOM 2071 N N . LYS A 1 273 ? -20.712 -10.387 62.122 1.00 77.00 273 LYS A N 1
ATOM 2072 C CA . LYS A 1 273 ? -20.56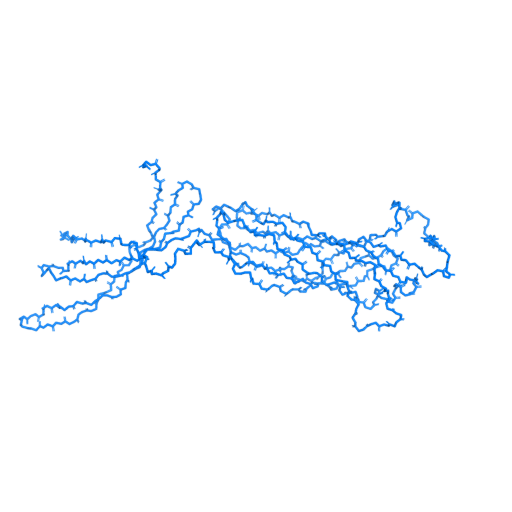6 -9.649 60.869 1.00 77.00 273 LYS A CA 1
ATOM 2073 C C . LYS A 1 273 ? -19.855 -10.535 59.856 1.00 77.00 273 LYS A C 1
ATOM 2075 O O . LYS A 1 273 ? -18.881 -11.198 60.198 1.00 77.00 273 LYS A O 1
ATOM 2080 N N . THR A 1 274 ? -20.329 -10.521 58.621 1.00 78.06 274 THR A N 1
ATOM 2081 C CA . THR A 1 274 ? -19.753 -11.273 57.502 1.00 78.06 274 THR A CA 1
ATOM 2082 C C . THR A 1 274 ? -19.322 -10.301 56.419 1.00 78.06 274 THR A C 1
ATOM 2084 O O . THR A 1 274 ? -20.037 -9.341 56.136 1.00 78.06 274 THR A O 1
ATOM 2087 N N . LEU A 1 275 ? -18.139 -10.517 55.849 1.00 78.88 275 LEU A N 1
ATOM 2088 C CA . LEU A 1 275 ? -17.711 -9.820 54.642 1.00 78.88 275 LEU A CA 1
ATOM 2089 C C . LEU A 1 275 ? -18.299 -10.572 53.449 1.00 78.88 275 LEU A C 1
ATOM 2091 O O . LEU A 1 275 ? -18.072 -11.773 53.321 1.00 78.88 275 LEU A O 1
ATOM 2095 N N . ALA A 1 276 ? -19.048 -9.877 52.603 1.00 78.69 276 ALA A N 1
ATOM 2096 C CA . ALA A 1 276 ? -19.536 -10.423 51.347 1.00 78.69 276 ALA A CA 1
ATOM 2097 C C . ALA A 1 276 ? -18.881 -9.692 50.174 1.00 78.69 276 ALA A C 1
ATOM 2099 O O . ALA A 1 276 ? -18.716 -8.467 50.204 1.00 78.69 276 ALA A O 1
ATOM 2100 N N . VAL A 1 277 ? -18.529 -10.475 49.157 1.00 82.38 277 VAL A N 1
ATOM 2101 C CA . VAL A 1 277 ? -18.158 -9.986 47.830 1.00 82.38 277 VAL A CA 1
ATOM 2102 C C . VAL A 1 277 ? -19.445 -9.818 47.036 1.00 82.38 277 VAL A C 1
ATOM 2104 O O . VAL A 1 277 ? -20.333 -10.670 47.100 1.00 82.38 277 VAL A O 1
ATOM 2107 N N . ILE A 1 278 ? -19.568 -8.688 46.357 1.00 80.31 278 ILE A N 1
ATOM 2108 C CA . ILE A 1 278 ? -20.745 -8.319 45.585 1.00 80.31 278 ILE A CA 1
ATOM 2109 C C . ILE A 1 278 ? -20.297 -8.202 44.136 1.00 80.31 278 ILE A C 1
ATOM 2111 O O . ILE A 1 278 ? -19.575 -7.269 43.778 1.00 80.31 278 ILE A O 1
ATOM 2115 N N . ASP A 1 279 ? -20.747 -9.160 43.333 1.00 79.69 279 ASP A N 1
ATOM 2116 C CA . ASP A 1 279 ? -20.622 -9.135 41.883 1.00 79.69 279 ASP A CA 1
ATOM 2117 C C . ASP A 1 279 ? -21.857 -8.470 41.274 1.00 79.69 279 ASP A C 1
ATOM 2119 O O . ASP A 1 279 ? -22.995 -8.741 41.676 1.00 79.69 279 ASP A O 1
ATOM 2123 N N . PHE A 1 280 ? -21.631 -7.588 40.304 1.00 76.69 280 PHE A N 1
ATOM 2124 C CA . PHE A 1 280 ? -22.696 -6.962 39.531 1.00 76.69 280 PHE A CA 1
ATOM 2125 C C . PHE A 1 280 ? -22.843 -7.685 38.199 1.00 76.69 280 PHE A C 1
ATOM 2127 O O . PHE A 1 280 ? -21.897 -7.780 37.422 1.00 76.69 280 PHE A O 1
ATOM 2134 N N . GLU A 1 281 ? -24.049 -8.163 37.918 1.00 74.25 281 GLU A N 1
ATOM 2135 C CA . GLU A 1 281 ? -24.384 -8.677 36.596 1.00 74.25 281 GLU A CA 1
ATOM 2136 C C . GLU A 1 281 ? -24.630 -7.486 35.662 1.00 74.25 281 GLU A C 1
ATOM 2138 O O . GLU A 1 281 ? -25.469 -6.622 35.944 1.00 74.25 281 GLU A O 1
ATOM 2143 N N . GLN A 1 282 ? -23.857 -7.391 34.578 1.00 66.38 282 GLN A N 1
ATOM 2144 C CA . GLN A 1 282 ? -24.015 -6.301 33.618 1.00 66.38 282 GLN A CA 1
ATOM 2145 C C . GLN A 1 282 ? -25.352 -6.443 32.885 1.00 66.38 282 GLN A C 1
ATOM 2147 O O . GLN A 1 282 ? -25.657 -7.490 32.320 1.00 66.38 282 GLN A O 1
ATOM 2152 N N . GLY A 1 283 ? -26.139 -5.365 32.858 1.00 63.66 283 GLY A N 1
ATOM 2153 C CA . GLY A 1 283 ? -27.466 -5.337 32.229 1.00 63.66 283 GLY A CA 1
ATOM 2154 C C . GLY A 1 283 ? -27.467 -5.343 30.694 1.00 63.66 283 GLY A C 1
ATOM 2155 O O . GLY A 1 283 ? -28.539 -5.240 30.103 1.00 63.66 283 GLY A O 1
ATOM 2156 N N . GLY A 1 284 ? -26.297 -5.456 30.057 1.00 68.50 284 GLY A N 1
ATOM 2157 C CA . GLY A 1 284 ? -26.116 -5.391 28.605 1.00 68.50 284 GLY A CA 1
ATOM 2158 C C . GLY A 1 284 ? -25.757 -3.994 28.085 1.00 68.50 284 GLY A C 1
ATOM 2159 O O . GLY A 1 284 ? -25.647 -3.029 28.844 1.00 68.50 284 GLY A O 1
ATOM 2160 N N . VAL A 1 285 ? -25.553 -3.905 26.768 1.00 75.81 285 VAL A N 1
ATOM 2161 C CA . VAL A 1 285 ? -25.274 -2.645 26.061 1.00 75.81 285 VAL A CA 1
ATOM 2162 C C . VAL A 1 285 ? -26.552 -1.808 26.007 1.00 75.81 285 VAL A C 1
ATOM 2164 O O . VAL A 1 285 ? -27.608 -2.291 25.600 1.00 75.81 285 VAL A O 1
ATOM 2167 N N . THR A 1 286 ? -26.463 -0.548 26.426 1.00 77.44 286 THR A N 1
ATOM 2168 C CA . THR A 1 286 ? -27.558 0.422 26.323 1.00 77.44 286 THR A CA 1
ATOM 2169 C C . THR A 1 286 ? -27.405 1.214 25.033 1.00 77.44 286 THR A C 1
ATOM 2171 O O . THR A 1 286 ? -26.399 1.886 24.847 1.00 77.44 286 THR A O 1
ATOM 2174 N N . THR A 1 287 ? -28.402 1.175 24.156 1.00 79.19 287 THR A N 1
ATOM 2175 C CA . THR A 1 287 ? -28.416 1.961 22.913 1.00 79.19 287 THR A CA 1
ATOM 2176 C C . THR A 1 287 ? -29.253 3.227 23.093 1.00 79.19 287 THR A C 1
ATOM 2178 O O . THR A 1 287 ? -30.320 3.167 23.713 1.00 79.19 287 THR A O 1
ATOM 2181 N N . GLY A 1 288 ? -28.833 4.356 22.530 1.00 73.69 288 GLY A N 1
ATOM 2182 C CA . GLY A 1 288 ? -29.585 5.611 22.600 1.00 73.69 288 GLY A CA 1
ATOM 2183 C C . GLY A 1 288 ? -29.379 6.506 21.385 1.00 73.69 288 GLY A C 1
ATOM 2184 O O . GLY A 1 288 ? -28.517 6.246 20.555 1.00 73.69 288 GLY A O 1
ATOM 2185 N N . THR A 1 289 ? -30.182 7.565 21.293 1.00 75.56 289 THR A N 1
ATOM 2186 C CA . THR A 1 289 ? -30.085 8.599 20.252 1.00 75.56 289 THR A CA 1
ATOM 2187 C C . THR A 1 289 ? -29.944 9.963 20.921 1.00 75.56 289 THR A C 1
ATOM 2189 O O . THR A 1 289 ? -30.790 10.335 21.743 1.00 75.56 289 THR A O 1
ATOM 2192 N N . LEU A 1 290 ? -28.912 10.727 20.582 1.00 64.75 290 LEU A N 1
ATOM 2193 C CA . LEU A 1 290 ? -28.760 12.117 20.994 1.00 64.75 290 LEU A CA 1
ATOM 2194 C C . LEU A 1 290 ? -29.800 12.963 20.253 1.00 64.75 290 LEU A C 1
ATOM 2196 O O . LEU A 1 290 ? -29.665 13.253 19.068 1.00 64.75 290 LEU A O 1
ATOM 2200 N N . ASN A 1 291 ? -30.864 13.361 20.949 1.00 56.66 291 ASN A N 1
ATOM 2201 C CA . ASN A 1 291 ? -31.789 14.352 20.418 1.00 56.66 291 ASN A CA 1
ATOM 2202 C C . ASN A 1 291 ? -31.235 15.742 20.733 1.00 56.66 291 ASN A C 1
ATOM 2204 O O . ASN A 1 291 ? -31.061 16.087 21.902 1.00 56.66 291 ASN A O 1
ATOM 2208 N N . ASN A 1 292 ? -30.967 16.529 19.693 1.00 46.69 292 ASN A N 1
ATOM 2209 C CA . ASN A 1 292 ? -30.456 17.890 19.803 1.00 46.69 292 ASN A CA 1
ATOM 2210 C C . ASN A 1 292 ? -31.584 18.845 20.252 1.00 46.69 292 ASN A C 1
ATOM 2212 O O . ASN A 1 292 ? -32.074 19.677 19.491 1.00 46.69 292 ASN A O 1
ATOM 2216 N N . GLN A 1 293 ? -32.062 18.668 21.485 1.00 38.59 293 GLN A N 1
ATOM 2217 C CA . GLN A 1 293 ? -32.899 19.633 22.193 1.00 38.59 293 GLN A CA 1
ATOM 2218 C C . GLN A 1 293 ? -32.170 20.068 23.463 1.00 38.59 293 GLN A C 1
ATOM 2220 O O . GLN A 1 293 ? -32.418 19.548 24.552 1.00 38.59 293 GLN A O 1
ATOM 2225 N N . GLY A 1 294 ? -31.249 21.014 23.284 1.00 34.44 294 GLY A N 1
ATOM 2226 C CA . GLY A 1 294 ? -30.497 21.683 24.341 1.00 34.44 294 GLY A CA 1
ATOM 2227 C C . GLY A 1 294 ? -29.634 22.789 23.771 1.00 34.44 294 GLY A C 1
ATOM 2228 O O . GLY A 1 294 ? -28.474 22.480 23.444 1.00 34.44 294 GLY A O 1
#

Sequence (294 aa):
MIANKFNIKFRSIIAAASLMAMSGAASAVSVDKSFEYSCLYPVLGHAPVIINVHTELPDLITLDDTAEPYTVEIELHLLDPTWIAFRQIVIASLEGEITTGITITGNSNYYLDMSLTSAFPLMPIPEIEPDDFAIHATTEIDPITGFDDANLGPLEIVMQDKMYMRLRAFYPAKWGGPSIEFPGFPGWIPEDDNAFIVECDLVSADNSLATLGVVAPSMAFAVDGATNLGLAKVPVAISGNAQFDFLAAGGNFNAQLTFDQSYGVFPFFGLLKTLAVIDFEQGGVTTGTLNNQG

pLDDT: mean 76.1, std 17.38, range [27.95, 97.31]

Secondary structure (DSSP, 8-state):
------EEEE-----S-----------EEEEEEEEEEEEEETTTEEEEEEEEEEEEEESEEETT--PPPEEEEEEEEE-HHHHHHHHHTT--EEEEEEEEEEEEE-GGG-EEEEEEEEEEEEEEPPSS--S--EEEEEEEE-------GGG-EEEEEEE-SEEEEEEEEE--GGG-SS----TT-TT---SSS-EEEEEEEE--S--EEEEEEEE--EEEEEEEEEEEETTTTEEEEEEEEEEEEE-TTTSEEEEEEEE--EEEEEE-STT-EEEEEEPPPP--PEEEE-----